Protein 5J4F (pdb70)

Nearest PDB structures (foldseek):
  5j4f-assembly1_A  TM=1.010E+00  e=1.849E-18  Helicobacter pylori 26695
  9bwf-assembly1_A  TM=9.242E-01  e=3.412E-07  metagenome
  2ozj-assembly2_B-3  TM=9.000E-01  e=5.788E-07  Desulfitobacterium hafniense DCB-2
  3fjs-assembly2_D  TM=8.548E-01  e=2.236E-07  Cupriavidus pinatubonensis JMP134
  1yhf-assembly1_A  TM=8.262E-01  e=4.444E-07  Streptococcus pyogenes M1 GAS

InterPro domains:
  IPR011051 RmlC-like cupin domain superfamily [SSF51182] (14-94)
  IPR013096 Cupin 2, conserved barrel [PF07883] (31-89)
  IPR014710 RmlC-like jelly roll fold [G3DSA:2.60.120.10] (12-98)

B-factor: mean 19.03, std 8.87, range [6.54, 59.8]

Foldseek 3Di:
DDFDQPPPADAPDFDWDQRDADVWKTKIKTWYAAFDKDFFDFAQAKKKKAWQAAKKWKDFDNDTHIHHHGDMDIDGHGGTMMITGNHGTMMIIIGTPD/DDFDLPPPADAPDWDWDFGDDDPWKTKIKTWYAAFDKDFFDFAQAKKKKAWQAAKKWKAFDHDIHIHHHGDMDIGGHGGTMMITGNHGTMMIIIGTD

Radius of gyration: 15.97 Å; Cα contacts (8 Å, |Δi|>4): 544; chains: 2; bounding box: 31×42×34 Å

Sequence (195 aa):
EVVHFLEGVCFEKLHIEVLNENSSHKEIRICMPKGAVMDKHKAPGAISVQVLEGKIVFEVGDEKIEMPKGALISLEAQVLHRLDALENSVIRLSLSKKEVVHFLEGVCFEKLHIEVLNENSSHKEIRICMPKGAVMDKHKAPGAISVQVLEGKIVFEVGDEKIEMPKGALISLEAQVLHRLDALENSVIRLSLSK

Secondary structure (DSSP, 8-state):
--EETTSS---SS-EEEEEEE-SSEEEEEEEE-TT-EEEEE--SS-EEEEEEESEEEEEETTEEEEEETTEEEEE-TT--EEEEESSSEEEEEEEE--/--EETTSS---SS-EEEEEEE-SSEEEEEEEE-TT-EEEEE--SS-EEEEEEESEEEEEETTEEEEEETTEEEEE-TT--EEEEESSSEEEEEEEE-

Solvent-accessible surface area: 9198 Å² total; per-residue (Å²): 132,32,23,68,0,50,123,59,45,45,57,163,126,49,56,98,87,70,36,40,85,36,94,16,23,65,3,19,16,0,2,0,24,136,56,20,66,13,72,156,43,106,9,105,2,28,9,10,0,0,0,6,69,23,60,0,15,0,47,17,81,152,77,147,25,102,0,48,64,0,0,2,3,40,23,118,46,99,50,89,7,72,0,27,4,72,82,68,0,0,0,1,6,8,19,17,92,193,135,30,24,64,0,40,116,69,47,44,67,162,124,50,52,100,86,74,35,47,94,53,106,45,24,49,4,20,16,0,2,0,25,150,56,20,63,13,77,156,43,118,8,85,13,26,10,9,0,0,0,6,61,17,49,0,19,0,58,19,77,148,83,154,31,94,0,48,79,1,0,3,3,34,20,107,53,106,53,88,6,73,0,29,4,70,85,74,0,0,0,0,5,10,9,15,113

Structure (mmCIF, N/CA/C/O backbone):
data_5J4F
#
_entry.id   5J4F
#
_cell.length_a   33.512
_cell.length_b   78.643
_cell.length_c   41.404
_cell.angle_alpha   90.00
_cell.angle_beta   112.22
_cell.angle_gamma   90.00
#
_symmetry.space_group_name_H-M   'P 1 21 1'
#
loop_
_entity.id
_entity.type
_entity.pdbx_description
1 polymer 'Uncharacterized protein'
2 water water
#
loop_
_atom_site.group_PDB
_atom_site.id
_atom_site.type_symbol
_atom_site.label_atom_id
_atom_site.label_alt_id
_atom_site.label_comp_id
_atom_site.label_asym_id
_atom_site.label_entity_id
_atom_site.label_seq_id
_atom_site.pdbx_PDB_ins_code
_atom_site.Cartn_x
_atom_site.Cartn_y
_atom_site.Cartn_z
_atom_site.occupancy
_atom_site.B_iso_or_equiv
_atom_site.auth_seq_id
_atom_site.auth_comp_id
_atom_site.auth_asym_id
_atom_site.auth_atom_id
_atom_site.pdbx_PDB_model_num
ATOM 1 N N . GLU A 1 22 ? 38.820 12.046 -3.262 1.00 35.55 2 GLU A N 1
ATOM 2 C CA . GLU A 1 22 ? 38.648 13.333 -2.527 1.00 33.68 2 GLU A CA 1
ATOM 3 C C . GLU A 1 22 ? 37.176 13.776 -2.068 1.00 30.04 2 GLU A C 1
ATOM 4 O O . GLU A 1 22 ? 37.042 14.132 -0.924 1.00 32.31 2 GLU A O 1
ATOM 10 N N . VAL A 1 23 ? 36.130 13.796 -2.903 1.00 25.97 3 VAL A N 1
ATOM 11 C CA . VAL A 1 23 ? 34.714 13.712 -2.303 1.00 23.48 3 VAL A CA 1
ATOM 12 C C . VAL A 1 23 ? 34.195 12.305 -2.566 1.00 21.57 3 VAL A C 1
ATOM 13 O O . VAL A 1 23 ? 34.279 11.773 -3.712 1.00 22.88 3 VAL A O 1
ATOM 17 N N . VAL A 1 24 ? 33.726 11.627 -1.515 1.00 16.13 4 VAL A N 1
ATOM 18 C CA . VAL A 1 24 ? 33.160 10.304 -1.674 1.00 16.06 4 VAL A CA 1
ATOM 19 C C . VAL A 1 24 ? 31.681 10.335 -1.336 1.00 16.34 4 VAL A C 1
ATOM 20 O O . VAL A 1 24 ? 31.215 11.141 -0.557 1.00 15.72 4 VAL A O 1
ATOM 24 N N . HIS A 1 25 ? 30.918 9.499 -1.967 1.00 14.77 5 HIS A N 1
ATOM 25 C CA . HIS A 1 25 ? 29.533 9.565 -1.917 1.00 14.34 5 HIS A CA 1
ATOM 26 C C . HIS A 1 25 ? 28.967 8.297 -1.331 1.00 13.64 5 HIS A C 1
ATOM 27 O O . HIS A 1 25 ? 28.781 7.249 -2.054 1.00 15.67 5 HIS A O 1
ATOM 34 N N . PHE A 1 26 ? 28.690 8.301 -0.016 1.00 12.58 6 PHE A N 1
ATOM 35 C CA . PHE A 1 26 ? 28.267 7.062 0.653 1.00 12.14 6 PHE A CA 1
ATOM 36 C C . PHE A 1 26 ? 26.954 6.527 0.172 1.00 13.78 6 PHE A C 1
ATOM 37 O O . PHE A 1 26 ? 26.692 5.315 0.361 1.00 13.45 6 PHE A O 1
ATOM 45 N N . LEU A 1 27 ? 26.073 7.324 -0.423 1.00 12.74 7 LEU A N 1
ATOM 46 C CA . LEU A 1 27 ? 24.748 6.845 -0.792 1.00 14.25 7 LEU A CA 1
ATOM 47 C C . LEU A 1 27 ? 24.644 6.607 -2.297 1.00 15.47 7 LEU A C 1
ATOM 48 O O . LEU A 1 27 ? 23.495 6.311 -2.733 1.00 18.60 7 LEU A O 1
ATOM 53 N N . GLU A 1 28 ? 25.733 6.664 -3.038 1.00 15.56 8 GLU A N 1
ATOM 54 C CA . GLU A 1 28 ? 25.744 6.239 -4.430 1.00 18.38 8 GLU A CA 1
ATOM 55 C C . GLU A 1 28 ? 26.315 4.844 -4.468 1.00 16.98 8 GLU A C 1
ATOM 56 O O . GLU A 1 28 ? 27.319 4.553 -3.837 1.00 16.67 8 GLU A O 1
ATOM 62 N N . GLY A 1 29 ? 25.769 3.971 -5.312 1.00 16.02 9 GLY A N 1
ATOM 63 C CA . GLY A 1 29 ? 26.406 2.672 -5.447 1.00 17.17 9 GLY A CA 1
ATOM 64 C C . GLY A 1 29 ? 26.050 1.717 -4.329 1.00 16.10 9 GLY A C 1
ATOM 65 O O . GLY A 1 29 ? 26.760 0.725 -4.121 1.00 18.10 9 GLY A O 1
ATOM 66 N N . VAL A 1 30 ? 24.930 1.958 -3.657 1.00 14.40 10 VAL A N 1
ATOM 67 C CA . VAL A 1 30 ? 24.578 1.094 -2.528 1.00 14.24 10 VAL A CA 1
ATOM 68 C C . VAL A 1 30 ? 23.921 -0.156 -3.103 1.00 15.17 10 VAL A C 1
ATOM 69 O O . VAL A 1 30 ? 23.040 -0.074 -3.973 1.00 17.31 10 VAL A O 1
ATOM 73 N N . CYS A 1 31 ? 24.175 -1.270 -2.438 1.00 14.14 11 CYS A N 1
ATOM 74 C CA . CYS A 1 31 ? 23.564 -2.548 -2.864 1.00 14.19 11 CYS A CA 1
ATOM 75 C C . CYS A 1 31 ? 23.204 -3.365 -1.635 1.00 14.12 11 CYS A C 1
ATOM 76 O O . CYS A 1 31 ? 24.007 -3.383 -0.624 1.00 13.56 11 CYS A O 1
ATOM 79 N N . PHE A 1 32 ? 22.005 -4.002 -1.660 1.00 13.93 12 PHE A N 1
ATOM 80 C CA . PHE A 1 32 ? 21.628 -4.828 -0.492 1.00 13.82 12 PHE A CA 1
ATOM 81 C C . PHE A 1 32 ? 21.495 -6.334 -0.809 1.00 14.72 12 PHE A C 1
ATOM 82 O O . PHE A 1 32 ? 20.709 -7.029 -0.152 1.00 15.97 12 PHE A O 1
ATOM 90 N N . GLU A 1 33 ? 22.193 -6.751 -1.848 1.00 14.85 13 GLU A N 1
ATOM 91 C CA . GLU A 1 33 ? 22.144 -8.188 -2.198 1.00 17.01 13 GLU A CA 1
ATOM 92 C C . GLU A 1 33 ? 23.114 -9.038 -1.382 1.00 18.18 13 GLU A C 1
ATOM 93 O O . GLU A 1 33 ? 23.176 -10.243 -1.543 1.00 22.90 13 GLU A O 1
ATOM 99 N N . LYS A 1 34 ? 23.944 -8.449 -0.537 1.00 15.91 14 LYS A N 1
ATOM 100 C CA . LYS A 1 34 ? 24.968 -9.142 0.203 1.00 16.62 14 LYS A CA 1
ATOM 101 C C . LYS A 1 34 ? 25.389 -8.054 1.246 1.00 15.70 14 LYS A C 1
ATOM 102 O O . LYS A 1 34 ? 25.147 -6.843 1.033 1.00 14.28 14 LYS A O 1
ATOM 108 N N . LEU A 1 35 ? 25.991 -8.484 2.356 1.00 13.73 15 LEU A N 1
ATOM 109 C CA . LEU A 1 35 ? 26.749 -7.602 3.228 1.00 12.52 15 LEU A CA 1
ATOM 110 C C . LEU A 1 35 ? 27.950 -7.133 2.492 1.00 13.24 15 LEU A C 1
ATOM 111 O O . LEU A 1 35 ? 28.813 -7.945 2.063 1.00 14.23 15 LEU A O 1
ATOM 116 N N . HIS A 1 36 ? 28.122 -5.819 2.375 1.00 11.52 16 HIS A N 1
ATOM 117 C CA . HIS A 1 36 ? 29.276 -5.261 1.618 1.00 13.24 16 HIS A CA 1
ATOM 118 C C . HIS A 1 36 ? 30.116 -4.464 2.529 1.00 14.62 16 HIS A C 1
ATOM 119 O O . HIS A 1 36 ? 29.535 -3.596 3.191 1.00 13.86 16 HIS A O 1
ATOM 126 N N . ILE A 1 37 ? 31.386 -4.589 2.611 1.00 13.81 17 ILE A N 1
ATOM 127 C CA . ILE A 1 37 ? 32.264 -3.713 3.368 1.00 13.13 17 ILE A CA 1
ATOM 128 C C . ILE A 1 37 ? 33.281 -3.143 2.384 1.00 15.70 17 ILE A C 1
ATOM 129 O O . ILE A 1 37 ? 34.031 -3.921 1.725 1.00 17.46 17 ILE A O 1
ATOM 134 N N . GLU A 1 38 ? 33.333 -1.820 2.190 1.00 15.40 18 GLU A N 1
ATOM 135 C CA . GLU A 1 38 ? 34.196 -1.235 1.155 1.00 15.65 18 GLU A CA 1
ATOM 136 C C . GLU A 1 38 ? 34.919 -0.033 1.729 1.00 15.81 18 GLU A C 1
ATOM 137 O O . GLU A 1 38 ? 34.284 0.823 2.361 1.00 15.22 18 GLU A O 1
ATOM 143 N N . VAL A 1 39 ? 36.242 0.071 1.576 1.00 15.54 19 VAL A N 1
ATOM 144 C CA . VAL A 1 39 ? 36.970 1.304 1.919 1.00 15.79 19 VAL A CA 1
ATOM 145 C C . VAL A 1 39 ? 36.696 2.343 0.827 1.00 16.89 19 VAL A C 1
ATOM 146 O O . VAL A 1 39 ? 37.066 2.043 -0.396 1.00 19.68 19 VAL A O 1
A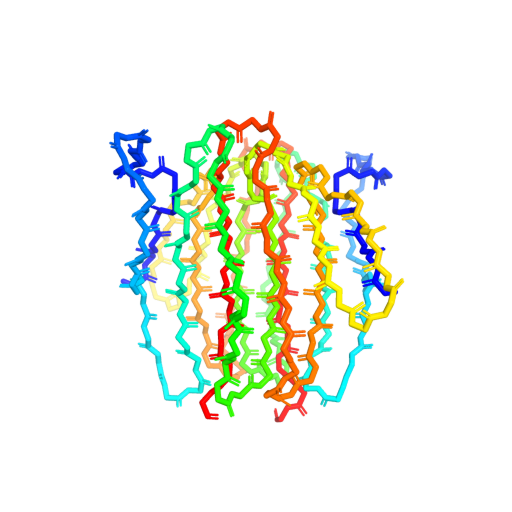TOM 150 N N . LEU A 1 40 ? 35.972 3.427 1.162 1.00 14.86 20 LEU A N 1
ATOM 151 C CA . LEU A 1 40 ? 35.649 4.394 0.123 1.00 16.75 20 LEU A CA 1
ATOM 152 C C . LEU A 1 40 ? 36.755 5.384 0.034 1.00 17.73 20 LEU A C 1
ATOM 153 O O . LEU A 1 40 ? 36.843 6.021 -1.017 1.00 17.32 20 LEU A O 1
ATOM 158 N N . ASN A 1 41 ? 37.545 5.621 1.049 1.00 16.87 21 ASN A N 1
ATOM 159 C CA . ASN A 1 41 ? 38.653 6.601 0.941 1.00 20.08 21 ASN A CA 1
ATOM 160 C C . ASN A 1 41 ? 39.579 6.299 2.068 1.00 21.01 21 ASN A C 1
ATOM 161 O O . ASN A 1 41 ? 39.177 5.820 3.148 1.00 19.08 21 ASN A O 1
ATOM 166 N N . GLU A 1 42 ? 40.841 6.671 1.919 1.00 21.49 22 GLU A N 1
ATOM 167 C CA . GLU A 1 42 ? 41.757 6.605 3.073 1.00 23.43 22 GLU A CA 1
ATOM 168 C C . GLU A 1 42 ? 42.706 7.784 3.013 1.00 23.96 22 GLU A C 1
ATOM 169 O O . GLU A 1 42 ? 43.018 8.205 1.883 1.00 26.50 22 GLU A O 1
ATOM 175 N N . ASN A 1 43 ? 43.116 8.340 4.152 1.00 24.03 23 ASN A N 1
ATOM 176 C CA . ASN A 1 43 ? 44.081 9.474 4.226 1.00 26.53 23 ASN A CA 1
ATOM 177 C C . ASN A 1 43 ? 45.107 9.141 5.369 1.00 27.81 23 ASN A C 1
ATOM 178 O O . ASN A 1 43 ? 45.128 7.982 5.839 1.00 27.91 23 ASN A O 1
ATOM 183 N N . SER A 1 44 ? 45.968 10.091 5.830 1.00 29.20 24 SER A N 1
ATOM 184 C CA . SER A 1 44 ? 46.990 9.809 6.885 1.00 31.06 24 SER A CA 1
ATOM 185 C C . SER A 1 44 ? 46.390 9.341 8.171 1.00 29.63 24 SER A C 1
ATOM 186 O O . SER A 1 44 ? 46.985 8.566 8.955 1.00 31.61 24 SER A O 1
ATOM 189 N N . SER A 1 45 ? 45.202 9.827 8.474 1.00 27.07 25 SER A N 1
ATOM 190 C CA . SER A 1 45 ? 44.767 9.510 9.797 1.00 26.55 25 SER A CA 1
ATOM 191 C C . SER A 1 45 ? 43.684 8.426 9.800 1.00 25.17 25 SER A C 1
ATOM 192 O O . SER A 1 45 ? 43.632 7.726 10.777 1.00 23.91 25 SER A O 1
ATOM 195 N N . HIS A 1 46 ? 42.840 8.291 8.746 1.00 22.15 26 HIS A N 1
ATOM 196 C CA . HIS A 1 46 ? 41.670 7.380 8.812 1.00 20.62 26 HIS A CA 1
ATOM 197 C C . HIS A 1 46 ? 41.419 6.623 7.544 1.00 18.60 26 HIS A C 1
ATOM 198 O O . HIS A 1 46 ? 41.760 7.099 6.449 1.00 19.46 26 HIS A O 1
ATOM 205 N N . LYS A 1 47 ? 40.774 5.434 7.635 1.00 14.39 27 LYS A N 1
ATOM 206 C CA . LYS A 1 47 ? 40.088 4.815 6.557 1.00 15.43 27 LYS A CA 1
ATOM 207 C C . LYS A 1 47 ? 38.585 5.074 6.753 1.00 14.82 27 LYS A C 1
ATOM 208 O O . LYS A 1 47 ? 38.077 5.012 7.884 1.00 16.27 27 LYS A O 1
ATOM 214 N N . GLU A 1 48 ? 37.943 5.429 5.677 1.00 12.39 28 GLU A N 1
ATOM 215 C CA . GLU A 1 48 ? 36.465 5.647 5.678 1.00 12.16 28 GLU A CA 1
ATOM 216 C C . GLU A 1 48 ? 35.820 4.574 4.968 1.00 12.71 28 GLU A C 1
ATOM 217 O O . GLU A 1 48 ? 35.971 4.380 3.748 1.00 14.12 28 GLU A O 1
ATOM 223 N N . ILE A 1 49 ? 35.091 3.744 5.719 1.00 11.00 29 ILE A N 1
ATOM 224 C CA . ILE A 1 49 ? 34.547 2.478 5.276 1.00 12.21 29 ILE A CA 1
ATOM 225 C C . ILE A 1 49 ? 33.025 2.546 5.266 1.00 10.87 29 ILE A C 1
ATOM 226 O O . ILE A 1 49 ? 32.401 3.119 6.174 1.00 10.44 29 ILE A O 1
ATOM 231 N N . ARG A 1 50 ? 32.434 2.030 4.185 1.00 10.74 30 ARG A N 1
ATOM 232 C CA . ARG A 1 50 ? 30.984 1.948 4.114 1.00 8.92 30 ARG A CA 1
ATOM 233 C C . ARG A 1 50 ? 30.629 0.467 4.296 1.00 9.95 30 ARG A C 1
ATOM 234 O O . ARG A 1 50 ? 31.171 -0.435 3.595 1.00 10.85 30 ARG A O 1
ATOM 242 N N . ILE A 1 51 ? 29.654 0.244 5.175 1.00 9.91 31 ILE A N 1
ATOM 243 C CA . ILE A 1 51 ? 29.087 -1.095 5.317 1.00 8.87 31 ILE A CA 1
ATOM 244 C C . ILE A 1 51 ? 27.641 -0.967 4.811 1.00 10.16 31 ILE A C 1
ATOM 245 O O . ILE A 1 51 ? 26.816 -0.205 5.324 1.00 10.47 31 ILE A O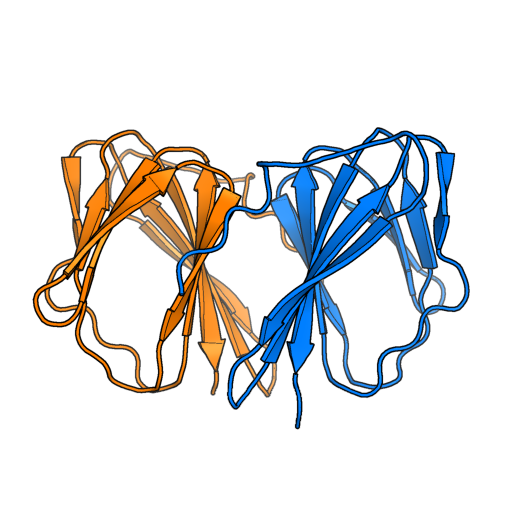 1
ATOM 250 N N . CYS A 1 52 ? 27.304 -1.800 3.773 1.00 9.70 32 CYS A N 1
ATOM 251 C CA . CYS A 1 52 ? 25.902 -1.923 3.365 1.00 10.22 32 CYS A CA 1
ATOM 252 C C . CYS A 1 52 ? 25.348 -3.194 3.939 1.00 10.77 32 CYS A C 1
ATOM 253 O O . CYS A 1 52 ? 25.927 -4.304 3.663 1.00 11.15 32 CYS A O 1
ATOM 256 N N . MET A 1 53 ? 24.294 -3.124 4.775 1.00 10.98 33 MET A N 1
ATOM 257 C CA . MET A 1 53 ? 23.776 -4.328 5.457 1.00 11.44 33 MET A CA 1
ATOM 258 C C . MET A 1 53 ? 22.337 -4.568 4.993 1.00 13.87 33 MET A C 1
ATOM 259 O O . MET A 1 53 ? 21.454 -3.784 5.300 1.00 13.31 33 MET A O 1
ATOM 264 N N . PRO A 1 54 ? 22.114 -5.654 4.245 1.00 12.76 34 PRO A N 1
ATOM 265 C CA . PRO A 1 54 ? 20.705 -6.063 4.014 1.00 13.89 34 PRO A CA 1
ATOM 266 C C . PRO A 1 54 ? 19.981 -6.261 5.373 1.00 13.37 34 PRO A C 1
ATOM 267 O O . PRO A 1 54 ? 20.554 -6.794 6.329 1.00 14.16 34 PRO A O 1
ATOM 271 N N . LYS A 1 55 ? 18.685 -5.981 5.377 1.00 14.02 35 LYS A N 1
ATOM 272 C CA . LYS A 1 55 ? 17.816 -6.370 6.542 1.00 14.52 35 LYS A CA 1
ATOM 273 C C . LYS A 1 55 ? 18.095 -7.778 6.982 1.00 15.28 35 LYS A C 1
ATOM 274 O O . LYS A 1 55 ? 18.135 -8.733 6.126 1.00 16.89 35 LYS A O 1
ATOM 280 N N . GLY A 1 56 ? 18.342 -7.953 8.274 1.00 14.52 36 GLY A N 1
ATOM 281 C CA . GLY A 1 56 ? 18.626 -9.254 8.850 1.00 15.97 36 GLY A CA 1
ATOM 282 C C . GLY A 1 56 ? 20.070 -9.682 8.855 1.00 17.27 36 GLY A C 1
ATOM 283 O O . GLY A 1 56 ? 20.418 -10.680 9.474 1.00 17.80 36 GLY A O 1
ATOM 284 N N . ALA A 1 57 ? 20.967 -8.969 8.129 1.00 13.85 37 ALA A N 1
ATOM 285 C CA . ALA A 1 57 ? 22.353 -9.279 8.207 1.00 14.50 37 ALA A CA 1
ATOM 286 C C . ALA A 1 57 ? 23.001 -9.044 9.568 1.00 16.59 37 ALA A C 1
ATOM 287 O O . ALA A 1 57 ? 22.597 -8.130 10.316 1.00 15.95 37 ALA A O 1
ATOM 289 N N . VAL A 1 58 ? 23.955 -9.907 9.889 1.00 15.91 38 VAL A N 1
ATOM 290 C CA . VAL A 1 58 ? 24.699 -9.860 11.150 1.00 16.58 38 VAL A CA 1
ATOM 291 C C . VAL A 1 58 ? 26.179 -9.789 10.811 1.00 15.81 38 VAL A C 1
ATOM 292 O O . VAL A 1 58 ? 26.692 -10.546 9.983 1.00 15.48 38 VAL A O 1
ATOM 296 N N . MET A 1 59 ? 26.833 -8.815 11.418 1.00 14.30 39 MET A N 1
ATOM 297 C CA . MET A 1 59 ? 28.274 -8.771 11.537 1.00 16.02 39 MET A CA 1
ATOM 298 C C . MET A 1 59 ? 28.711 -9.049 12.937 1.00 16.15 39 MET A C 1
ATOM 299 O O . MET A 1 59 ? 28.699 -8.163 13.798 1.00 15.96 39 MET A O 1
ATOM 304 N N . ASP A 1 60 ? 29.021 -10.292 13.233 1.00 16.62 40 ASP A N 1
ATOM 305 C CA . ASP A 1 60 ? 29.297 -10.653 14.611 1.00 17.92 40 ASP A CA 1
ATOM 306 C C . ASP A 1 60 ? 30.826 -10.717 14.846 1.00 18.08 40 ASP A C 1
ATOM 307 O O . ASP A 1 60 ? 31.633 -10.836 13.883 1.00 18.16 40 ASP A O 1
ATOM 312 N N . LYS A 1 61 ? 31.223 -10.543 16.073 1.00 17.65 41 LYS A N 1
ATOM 313 C CA . LYS A 1 61 ? 32.630 -10.670 16.519 1.00 18.20 41 LYS A CA 1
ATOM 314 C C . LYS A 1 61 ? 33.549 -9.768 15.719 1.00 19.45 41 LYS A C 1
ATOM 315 O O . LYS A 1 61 ? 34.673 -10.162 15.261 1.00 19.73 41 LYS A O 1
ATOM 321 N N . HIS A 1 62 ? 33.078 -8.536 15.496 1.00 16.94 42 HIS A N 1
ATOM 322 C CA . HIS A 1 62 ? 33.832 -7.561 14.778 1.00 17.98 42 HIS A CA 1
ATOM 323 C C . HIS A 1 62 ? 34.795 -6.822 15.692 1.00 15.67 42 HIS A C 1
ATOM 324 O O . HIS A 1 62 ? 34.445 -6.372 16.795 1.00 15.37 42 HIS A O 1
ATOM 331 N N . LYS A 1 63 ? 36.048 -6.701 15.257 1.00 16.72 43 LYS A N 1
ATOM 332 C CA . LYS A 1 63 ? 37.027 -6.073 16.070 1.00 18.56 43 LYS A CA 1
ATOM 333 C C . LYS A 1 63 ? 37.943 -5.293 15.120 1.00 19.79 43 LYS A C 1
ATOM 334 O O . LYS A 1 63 ? 38.430 -5.870 14.134 1.00 22.70 43 LYS A O 1
ATOM 340 N N . ALA A 1 64 ? 38.167 -4.044 15.440 1.00 15.56 44 ALA A N 1
ATOM 341 C CA . ALA A 1 64 ? 38.980 -3.196 14.530 1.00 17.83 44 ALA A CA 1
ATOM 342 C C . ALA A 1 64 ? 40.301 -2.919 15.176 1.00 17.68 44 ALA A C 1
ATOM 343 O O . ALA A 1 64 ? 40.387 -2.790 16.409 1.00 15.68 44 ALA A O 1
ATOM 345 N N . PRO A 1 65 ? 41.380 -2.728 14.381 1.00 19.27 45 PRO A N 1
ATOM 346 C CA . PRO A 1 65 ? 42.697 -2.543 15.045 1.00 20.45 45 PRO A CA 1
ATOM 347 C C . PRO A 1 65 ? 42.973 -1.154 15.583 1.00 21.19 45 PRO A C 1
ATOM 348 O O . PRO A 1 65 ? 44.022 -0.896 16.181 1.00 24.08 45 PRO A O 1
ATOM 352 N N . GLY A 1 66 ? 42.062 -0.216 15.285 1.00 18.11 46 GLY A N 1
ATOM 353 C CA . GLY A 1 66 ? 42.154 1.145 15.735 1.00 17.00 46 GLY A CA 1
ATOM 354 C C . GLY A 1 66 ? 40.838 1.658 16.320 1.00 16.47 46 GLY A C 1
ATOM 355 O O . GLY A 1 66 ? 39.840 0.917 16.232 1.00 17.30 46 GLY A O 1
ATOM 356 N N . ALA A 1 67 ? 40.837 2.781 16.983 1.00 15.21 47 ALA A N 1
ATOM 357 C CA . ALA A 1 67 ? 39.626 3.454 17.464 1.00 15.92 47 ALA A CA 1
ATOM 358 C C . ALA A 1 67 ? 38.707 3.637 16.245 1.00 15.40 47 ALA A C 1
ATOM 359 O O . ALA A 1 67 ? 39.122 3.896 15.098 1.00 16.23 47 ALA A O 1
ATOM 361 N N . ILE A 1 68 ? 37.441 3.430 16.518 1.00 14.06 48 ILE A N 1
ATOM 362 C CA . ILE A 1 68 ? 36.435 3.621 15.408 1.00 13.35 48 ILE A CA 1
ATOM 363 C C . ILE A 1 68 ? 35.278 4.461 15.877 1.00 12.96 48 ILE A C 1
ATOM 364 O O . ILE A 1 68 ? 34.989 4.621 17.041 1.00 12.09 48 ILE A O 1
ATOM 369 N N . SER A 1 69 ? 34.551 5.043 14.908 1.00 10.83 49 SER A N 1
ATOM 370 C CA . SER A 1 69 ? 33.181 5.487 15.129 1.00 9.93 49 SER A CA 1
ATOM 371 C C . SER A 1 69 ? 32.318 4.780 14.091 1.00 10.23 49 SER A C 1
ATOM 372 O O . SER A 1 69 ? 32.736 4.435 12.978 1.00 10.80 49 SER A O 1
ATOM 375 N N . VAL A 1 70 ? 31.091 4.512 14.536 1.00 9.98 50 VAL A N 1
ATOM 376 C CA . VAL A 1 70 ? 30.091 3.818 13.725 1.00 10.10 50 VAL A CA 1
ATOM 377 C C . VAL A 1 70 ? 28.887 4.721 13.676 1.00 9.12 50 VAL A C 1
ATOM 378 O O . VAL A 1 70 ? 28.323 5.067 14.665 1.00 10.33 50 VAL A O 1
ATOM 382 N N . GLN A 1 71 ? 28.422 5.088 12.508 1.00 8.36 51 GLN A N 1
ATOM 383 C CA . GLN A 1 71 ? 27.209 5.947 12.379 1.00 9.27 51 GLN A CA 1
ATOM 384 C C . GLN A 1 71 ? 26.289 5.395 11.315 1.00 8.77 51 GLN A C 1
ATOM 385 O O . GLN A 1 71 ? 26.722 5.003 10.233 1.00 7.91 51 GLN A O 1
ATOM 391 N N . VAL A 1 72 ? 25.007 5.388 11.628 1.00 9.07 52 VAL A N 1
ATOM 392 C CA . VAL A 1 72 ? 23.967 4.911 10.659 1.00 8.47 52 VAL A CA 1
ATOM 393 C C . VAL A 1 72 ? 23.603 6.066 9.774 1.00 9.15 52 VAL A C 1
ATOM 394 O O . VAL A 1 72 ? 23.086 7.102 10.217 1.00 9.87 52 VAL A O 1
ATOM 398 N N . LEU A 1 73 ? 23.859 5.945 8.469 1.00 9.45 53 LEU A N 1
ATOM 399 C CA . LEU A 1 73 ? 23.459 6.965 7.470 1.00 9.28 53 LEU A CA 1
ATOM 400 C C . LEU A 1 73 ? 22.086 6.729 6.941 1.00 10.41 53 LEU A C 1
ATOM 401 O O . LEU A 1 73 ? 21.448 7.740 6.519 1.00 13.23 53 LEU A O 1
ATOM 406 N N . GLU A 1 74 ? 21.653 5.468 6.880 1.00 8.84 54 GLU A N 1
ATOM 407 C CA . GLU A 1 74 ? 20.303 5.114 6.382 1.00 10.05 54 GLU A CA 1
ATOM 408 C C . GLU A 1 74 ? 19.978 3.830 7.117 1.00 10.85 54 GLU A C 1
ATOM 409 O O . GLU A 1 74 ? 20.863 2.960 7.319 1.00 10.09 54 GLU A O 1
ATOM 415 N N . GLY A 1 75 ? 18.716 3.600 7.485 1.00 10.19 55 GLY A N 1
ATOM 416 C CA . GLY A 1 75 ? 18.321 2.360 8.102 1.00 10.09 55 GLY A CA 1
ATOM 417 C C . GLY A 1 75 ? 18.309 2.352 9.598 1.00 9.76 55 GLY A C 1
ATOM 418 O O . GLY A 1 75 ? 18.012 3.393 10.269 1.00 11.28 55 GLY A O 1
ATOM 419 N N . LYS A 1 76 ? 18.582 1.187 10.123 1.00 11.08 56 LYS A N 1
ATOM 420 C CA . LYS A 1 76 ? 18.541 1.020 11.553 1.00 12.12 56 LYS A CA 1
ATOM 421 C C . LYS A 1 76 ? 19.213 -0.261 11.938 1.00 11.43 56 LYS A C 1
ATOM 422 O O . LYS A 1 76 ? 18.937 -1.315 11.385 1.00 11.18 56 LYS A O 1
ATOM 428 N N . ILE A 1 77 ? 20.103 -0.191 12.956 1.00 10.06 57 ILE A N 1
ATOM 429 C CA . ILE A 1 77 ? 20.742 -1.411 13.416 1.00 11.96 57 ILE A CA 1
ATOM 430 C C . ILE A 1 77 ? 20.648 -1.530 14.926 1.00 12.52 57 ILE A C 1
ATOM 431 O O . ILE A 1 77 ? 20.257 -0.550 15.617 1.00 12.69 57 ILE A O 1
ATOM 436 N N . VAL A 1 78 ? 20.997 -2.708 15.434 1.00 12.57 58 VAL A N 1
ATOM 437 C CA . VAL A 1 78 ? 21.273 -2.889 16.850 1.00 12.48 58 VAL A CA 1
ATOM 438 C C . VAL A 1 78 ? 22.750 -3.130 16.996 1.00 11.96 58 VAL A C 1
ATOM 439 O O . VAL A 1 78 ? 23.342 -3.867 16.159 1.00 13.86 58 VAL A O 1
ATOM 443 N N . PHE A 1 79 ? 23.388 -2.411 17.895 1.00 11.77 59 PHE A N 1
ATOM 444 C CA . PHE A 1 79 ? 24.814 -2.516 18.078 1.00 11.71 59 PHE A CA 1
ATOM 445 C C . PHE A 1 79 ? 25.059 -3.127 19.453 1.00 12.98 59 PHE A C 1
ATOM 446 O O . PHE A 1 79 ? 24.540 -2.607 20.498 1.00 11.97 59 PHE A O 1
ATOM 454 N N . GLU A 1 80 ? 25.862 -4.196 19.545 1.00 12.98 60 GLU A N 1
ATOM 455 C CA . GLU A 1 80 ? 26.166 -4.783 20.855 1.00 12.52 60 GLU A CA 1
ATOM 456 C C . GLU A 1 80 ? 27.623 -4.615 21.175 1.00 12.71 60 GLU A C 1
ATOM 457 O O . GLU A 1 80 ? 28.510 -4.835 20.364 1.00 13.18 60 GLU A O 1
ATOM 463 N N . VAL A 1 81 ? 27.861 -4.267 22.411 1.00 12.23 61 VAL A N 1
ATOM 464 C CA . VAL A 1 81 ? 29.236 -4.159 22.947 1.00 12.75 61 VAL A CA 1
ATOM 465 C C . VAL A 1 81 ? 29.189 -4.453 24.460 1.00 13.53 61 VAL A C 1
ATOM 466 O O . VAL A 1 81 ? 28.172 -4.135 25.112 1.00 13.69 61 VAL A O 1
ATOM 470 N N . GLY A 1 82 ? 30.189 -5.174 24.950 1.00 12.53 62 GLY A N 1
ATOM 471 C CA . GLY A 1 82 ? 30.069 -5.538 26.423 1.00 13.12 62 GLY A CA 1
ATOM 472 C C . GLY A 1 82 ? 28.802 -6.360 26.677 1.00 13.64 62 GLY A C 1
ATOM 473 O O . GLY A 1 82 ? 28.496 -7.259 25.891 1.00 12.63 62 GLY A O 1
ATOM 474 N N . ASP A 1 83 ? 28.028 -5.970 27.736 1.00 13.56 63 ASP A N 1
ATOM 475 C CA . ASP A 1 83 ? 26.711 -6.595 27.872 1.00 15.11 63 ASP A CA 1
ATOM 476 C C . ASP A 1 83 ? 25.546 -5.706 27.475 1.00 15.64 63 ASP A C 1
ATOM 477 O O . ASP A 1 83 ? 24.407 -5.959 27.907 1.00 16.52 63 ASP A O 1
ATOM 482 N N . GLU A 1 84 ? 25.820 -4.746 26.580 1.00 16.25 64 GLU A N 1
ATOM 483 C CA . GLU A 1 84 ? 24.804 -3.740 26.146 1.00 16.91 64 GLU A CA 1
ATOM 484 C C . GLU A 1 84 ? 24.316 -4.043 24.759 1.00 15.92 64 GLU A C 1
ATOM 485 O O . GLU A 1 84 ? 25.034 -4.598 23.915 1.00 16.11 64 GLU A O 1
ATOM 491 N N . LYS A 1 85 ? 23.050 -3.687 24.513 1.00 16.99 65 LYS A N 1
ATOM 492 C CA . LYS A 1 85 ? 22.442 -3.887 23.190 1.00 18.78 65 LYS A CA 1
ATOM 493 C C . LYS A 1 85 ? 21.797 -2.541 22.935 1.00 19.48 65 LYS A C 1
ATOM 494 O O . LYS A 1 85 ? 20.887 -2.156 23.693 1.00 22.13 65 LYS A O 1
ATOM 500 N N . ILE A 1 86 ? 22.273 -1.786 21.960 1.00 17.04 66 ILE A N 1
ATOM 501 C CA . ILE A 1 86 ? 21.861 -0.398 21.790 1.00 17.05 66 ILE A CA 1
ATOM 502 C C . ILE A 1 86 ? 21.206 -0.222 20.412 1.00 15.73 66 ILE A C 1
ATOM 503 O O . ILE A 1 86 ? 21.797 -0.602 19.395 1.00 13.69 66 ILE A O 1
ATOM 508 N N . GLU A 1 87 ? 20.031 0.325 20.370 1.00 15.01 67 GLU A N 1
ATOM 509 C CA . GLU A 1 87 ? 19.371 0.571 19.065 1.00 15.62 67 GLU A CA 1
ATOM 510 C C . GLU A 1 87 ? 19.936 1.840 18.500 1.00 13.99 67 GLU A C 1
ATOM 511 O O . GLU A 1 87 ? 20.196 2.856 19.172 1.00 15.42 67 GLU A O 1
ATOM 517 N N . MET A 1 88 ? 20.269 1.741 17.215 1.00 10.21 68 MET A N 1
ATOM 518 C CA . MET A 1 88 ? 20.837 2.866 16.436 1.00 9.63 68 MET A CA 1
ATOM 519 C C . MET A 1 88 ? 20.045 3.197 15.183 1.00 10.66 68 MET A C 1
ATOM 520 O O . MET A 1 88 ? 20.277 2.610 14.160 1.00 10.11 68 MET A O 1
ATOM 525 N N . PRO A 1 89 ? 19.093 4.109 15.306 1.00 10.83 69 PRO A N 1
ATOM 526 C CA . PRO A 1 89 ? 18.383 4.611 14.090 1.00 11.52 69 PRO A CA 1
ATOM 527 C C . PRO A 1 89 ? 19.242 5.541 13.311 1.00 10.02 69 PRO A C 1
ATOM 528 O O . PRO A 1 89 ? 20.416 5.858 13.615 1.00 10.62 69 PRO A O 1
ATOM 532 N N . LYS A 1 90 ? 18.701 6.046 12.202 1.00 11.28 70 LYS A N 1
ATOM 533 C CA . LYS A 1 90 ? 19.436 6.895 11.298 1.00 10.47 70 LYS A CA 1
ATOM 534 C C . LYS A 1 90 ? 19.988 8.094 12.051 1.00 10.36 70 LYS A C 1
ATOM 535 O O . LYS A 1 90 ? 19.247 8.807 12.853 1.00 13.00 70 LYS A O 1
ATOM 541 N N . GLY A 1 91 ? 21.266 8.364 11.846 1.00 9.13 71 GLY A N 1
ATOM 542 C CA . GLY A 1 91 ? 21.920 9.457 12.523 1.00 12.10 71 GLY A CA 1
ATOM 543 C C . GLY A 1 91 ? 22.650 9.110 13.810 1.00 10.18 71 GLY A C 1
ATOM 544 O O . GLY A 1 91 ? 23.420 9.961 14.298 1.00 11.16 71 GLY A O 1
ATOM 545 N N . ALA A 1 92 ? 22.358 7.954 14.394 1.00 8.17 72 ALA A N 1
ATOM 546 C CA . ALA A 1 92 ? 23.030 7.601 15.647 1.00 8.36 72 ALA A CA 1
ATOM 547 C C . ALA A 1 92 ? 24.472 7.252 15.379 1.00 9.04 72 ALA A C 1
ATOM 548 O O . ALA A 1 92 ? 24.818 6.658 14.373 1.00 8.36 72 ALA A O 1
ATOM 550 N N . LEU A 1 93 ? 25.297 7.611 16.334 1.00 9.70 73 LEU A N 1
ATOM 551 C CA . LEU A 1 93 ? 26.751 7.413 16.313 1.00 10.04 73 LEU A CA 1
ATOM 552 C C . LEU A 1 93 ? 27.240 6.812 17.619 1.00 11.82 73 LEU A C 1
ATOM 553 O O . LEU A 1 93 ? 26.787 7.238 18.683 1.00 11.52 73 LEU A O 1
ATOM 558 N N . ILE A 1 94 ? 28.161 5.870 17.519 1.00 9.53 74 ILE A N 1
ATOM 559 C CA . ILE A 1 94 ? 28.893 5.404 18.728 1.00 11.17 74 ILE A CA 1
ATOM 560 C C . ILE A 1 94 ? 30.357 5.394 18.401 1.00 11.69 74 ILE A C 1
ATOM 561 O O . ILE A 1 94 ? 30.739 5.130 17.221 1.00 12.41 74 ILE A O 1
ATOM 566 N N . SER A 1 95 ? 31.195 5.553 19.431 1.00 13.46 75 SER A N 1
ATOM 567 C CA . SER A 1 95 ? 32.618 5.499 19.206 1.00 13.85 75 SER A CA 1
ATOM 568 C C . SER A 1 95 ? 33.204 4.458 20.151 1.00 14.39 75 SER A C 1
ATOM 569 O O . SER A 1 95 ? 32.754 4.363 21.338 1.00 15.41 75 SER A O 1
ATOM 572 N N . LEU A 1 96 ? 34.212 3.755 19.690 1.00 12.59 76 LEU A N 1
ATOM 573 C CA . LEU A 1 96 ? 34.825 2.681 20.498 1.00 14.05 76 LEU A CA 1
ATOM 574 C C . LEU A 1 96 ? 36.339 2.833 20.439 1.00 16.49 76 LEU A C 1
ATOM 575 O O . LEU A 1 96 ? 36.919 3.202 19.429 1.00 15.88 76 LEU A O 1
ATOM 580 N N . GLU A 1 97 ? 36.990 2.445 21.559 1.00 15.14 77 GLU A N 1
ATOM 581 C CA . GLU A 1 97 ? 38.457 2.296 21.530 1.00 18.86 77 GLU A CA 1
ATOM 582 C C . GLU A 1 97 ? 38.879 1.139 20.690 1.00 15.72 77 GLU A C 1
ATOM 583 O O . GLU A 1 97 ? 38.115 0.241 20.300 1.00 16.76 77 GLU A O 1
ATOM 589 N N . ALA A 1 98 ? 40.199 1.074 20.415 1.00 16.98 78 ALA A N 1
ATOM 590 C CA . ALA A 1 98 ? 40.718 0.057 19.585 1.00 16.26 78 ALA A CA 1
ATOM 591 C C . ALA A 1 98 ? 40.478 -1.330 20.149 1.00 16.91 78 ALA A C 1
ATOM 592 O O . ALA A 1 98 ? 40.551 -1.512 21.389 1.00 17.94 78 ALA A O 1
ATOM 594 N N . GLN A 1 99 ? 40.216 -2.287 19.274 1.00 16.67 79 GLN A N 1
ATOM 595 C CA . GLN A 1 99 ? 40.239 -3.709 19.661 1.00 19.06 79 GLN A CA 1
ATOM 596 C C . GLN A 1 99 ? 39.004 -4.171 20.492 1.00 20.52 79 GLN A C 1
ATOM 597 O O . GLN A 1 99 ? 38.874 -5.382 20.798 1.00 22.53 79 GLN A O 1
ATOM 603 N N . VAL A 1 100 ? 38.035 -3.280 20.666 1.00 18.22 80 VAL A N 1
ATOM 604 C CA . VAL A 1 100 ? 36.845 -3.611 21.432 1.00 16.74 80 VAL A CA 1
ATOM 605 C C . VAL A 1 100 ? 35.890 -4.441 20.560 1.00 15.36 80 VAL A C 1
ATOM 606 O O . VAL A 1 100 ? 35.417 -4.002 19.472 1.00 14.75 80 VAL A O 1
ATOM 610 N N . LEU A 1 101 ? 35.575 -5.654 20.979 1.00 14.73 81 LEU A N 1
ATOM 611 C CA . LEU A 1 101 ? 34.733 -6.564 20.202 1.00 13.06 81 LEU A CA 1
ATOM 612 C C . LEU A 1 101 ? 33.273 -6.121 20.226 1.00 14.07 81 LEU A C 1
ATOM 613 O O . LEU A 1 101 ? 32.763 -5.699 21.267 1.00 15.03 81 LEU A O 1
ATOM 618 N N . HIS A 1 102 ? 3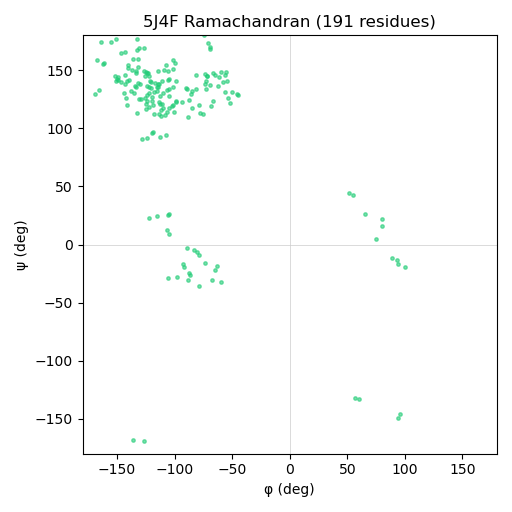2.606 -6.246 19.081 1.00 12.25 82 HIS A N 1
ATOM 619 C CA . HIS A 1 102 ? 31.193 -5.805 19.007 1.00 12.26 82 HIS A CA 1
ATOM 62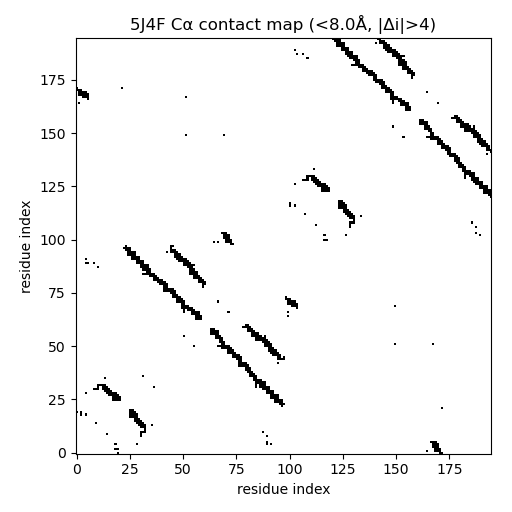0 C C . HIS A 1 102 ? 30.472 -6.509 17.939 1.00 12.71 82 HIS A C 1
ATOM 621 O O . HIS A 1 102 ? 31.058 -7.316 17.145 1.00 13.03 82 HIS A O 1
ATOM 628 N N . ARG A 1 103 ? 29.159 -6.300 17.830 1.00 10.98 83 ARG A N 1
ATOM 629 C CA . ARG A 1 103 ? 28.270 -6.997 16.861 1.00 12.18 83 ARG A CA 1
ATOM 630 C C . ARG A 1 103 ? 27.296 -5.959 16.312 1.00 12.30 83 ARG A C 1
ATOM 631 O O . ARG A 1 103 ? 26.858 -5.075 17.086 1.00 13.38 83 ARG A O 1
ATOM 639 N N . LEU A 1 104 ? 26.997 -6.055 15.037 1.00 11.62 84 LEU A N 1
ATOM 640 C CA . LEU A 1 104 ? 25.976 -5.189 14.397 1.00 12.88 84 LEU A CA 1
ATOM 641 C C . LEU A 1 104 ? 24.932 -6.099 13.806 1.00 12.93 84 LEU A C 1
ATOM 642 O O . LEU A 1 104 ? 25.258 -7.079 13.131 1.00 13.37 84 LEU A O 1
ATOM 647 N N . ASP A 1 105 ? 23.674 -5.748 14.008 1.00 12.07 85 ASP A N 1
ATOM 648 C CA . ASP A 1 105 ? 22.540 -6.512 13.423 1.00 13.23 85 ASP A CA 1
ATOM 649 C C . ASP A 1 105 ? 21.647 -5.524 12.732 1.00 12.36 85 ASP A C 1
ATOM 650 O O . ASP A 1 105 ? 21.219 -4.520 13.270 1.00 12.46 85 ASP A O 1
ATOM 655 N N . ALA A 1 106 ? 21.377 -5.744 11.459 1.00 12.43 86 ALA A N 1
ATOM 656 C CA . ALA A 1 106 ? 20.571 -4.837 10.715 1.00 13.83 86 ALA A CA 1
ATOM 657 C C . ALA A 1 106 ? 19.080 -5.161 10.847 1.00 14.52 86 ALA A C 1
ATOM 658 O O . ALA A 1 106 ? 18.631 -6.253 10.508 1.00 15.43 86 ALA A O 1
ATOM 660 N N . LEU A 1 107 ? 18.348 -4.147 11.286 1.00 13.54 87 LEU A N 1
ATOM 661 C CA . LEU A 1 107 ? 16.891 -4.336 11.442 1.00 15.20 87 LEU A CA 1
ATOM 662 C C . LEU A 1 107 ? 16.182 -3.926 10.183 1.00 17.04 87 LEU A C 1
ATOM 663 O O . LEU A 1 107 ? 14.985 -4.293 10.001 1.00 19.69 87 LEU A O 1
ATOM 668 N N . GLU A 1 108 ? 16.837 -3.117 9.307 1.00 14.87 88 GLU A N 1
ATOM 669 C CA . GLU A 1 108 ? 16.382 -2.712 7.986 1.00 16.59 88 GLU A CA 1
ATOM 670 C C . GLU A 1 108 ? 17.622 -2.660 7.095 1.00 15.05 88 GLU A C 1
ATOM 671 O O . GLU A 1 108 ? 18.740 -2.701 7.613 1.00 14.82 88 GLU A O 1
ATOM 677 N N . ASN A 1 109 ? 17.436 -2.591 5.772 1.00 13.92 89 ASN A N 1
ATOM 678 C CA . ASN A 1 109 ? 18.542 -2.297 4.849 1.00 12.75 89 ASN A CA 1
ATOM 679 C C . ASN A 1 109 ? 19.209 -1.019 5.363 1.00 12.58 89 ASN A C 1
ATOM 680 O O . ASN A 1 109 ? 18.535 0.022 5.543 1.00 15.22 89 ASN A O 1
ATOM 685 N N . SER A 1 110 ? 20.515 -1.098 5.659 1.00 10.42 90 SER A N 1
ATOM 686 C CA . SER A 1 110 ? 21.198 0.028 6.342 1.00 9.91 90 SER A CA 1
ATOM 687 C C . SER A 1 110 ? 22.501 0.329 5.654 1.00 8.99 90 SER A C 1
ATOM 688 O O . SER A 1 110 ? 23.189 -0.557 5.151 1.00 10.53 90 SER A O 1
ATOM 691 N N . VAL A 1 111 ? 22.877 1.587 5.710 1.00 8.79 91 VAL A N 1
ATOM 692 C CA . VAL A 1 111 ? 24.171 2.034 5.242 1.00 9.68 91 VAL A CA 1
ATOM 693 C C . VAL A 1 111 ? 24.882 2.639 6.430 1.00 8.94 91 VAL A C 1
ATOM 694 O O . VAL A 1 111 ? 24.357 3.587 7.036 1.00 9.60 91 VAL A O 1
ATOM 698 N N . ILE A 1 112 ? 26.043 2.134 6.730 1.00 9.44 92 ILE A N 1
ATOM 699 C CA . ILE A 1 112 ? 26.801 2.556 7.900 1.00 8.71 92 ILE A CA 1
ATOM 700 C C . ILE A 1 112 ? 28.155 3.123 7.476 1.00 9.00 92 ILE A C 1
ATOM 701 O O . ILE A 1 112 ? 28.801 2.613 6.533 1.00 10.67 92 ILE A O 1
ATOM 706 N N . ARG A 1 113 ? 28.555 4.207 8.140 1.00 7.90 93 ARG A N 1
ATOM 707 C CA . ARG A 1 113 ? 29.903 4.726 8.003 1.00 9.06 93 ARG A CA 1
ATOM 708 C C . ARG A 1 113 ? 30.727 4.236 9.192 1.00 9.34 93 ARG A C 1
ATOM 709 O O . ARG A 1 113 ? 30.359 4.514 10.331 1.00 8.73 93 ARG A O 1
ATOM 717 N N . LEU A 1 114 ? 31.813 3.559 8.872 1.00 9.37 94 LEU A N 1
ATOM 718 C CA . LEU A 1 114 ? 32.764 3.120 9.863 1.00 10.28 94 LEU A CA 1
ATOM 719 C C . LEU A 1 114 ? 34.061 3.930 9.644 1.00 10.45 94 LEU A C 1
ATOM 720 O O . LEU A 1 114 ? 34.685 3.746 8.576 1.00 11.44 94 LEU A O 1
ATOM 725 N N . SER A 1 115 ? 34.377 4.797 10.548 1.00 11.18 95 SER A N 1
ATOM 726 C CA . SER A 1 115 ? 35.594 5.654 10.421 1.00 11.63 95 SER A CA 1
ATOM 727 C C . SER A 1 115 ? 36.653 5.002 11.315 1.00 12.38 95 SER A C 1
ATOM 728 O O . SER A 1 115 ? 36.475 4.936 12.541 1.00 13.73 95 SER A O 1
ATOM 731 N N . LEU A 1 116 ? 37.710 4.495 10.679 1.00 13.30 96 LEU A N 1
ATOM 732 C CA . LEU A 1 116 ? 38.754 3.704 11.392 1.00 14.02 96 LEU A CA 1
ATOM 733 C C . LEU A 1 116 ? 40.031 4.525 11.553 1.00 15.41 96 LEU A C 1
ATOM 734 O O . LEU A 1 116 ? 40.603 4.960 10.521 1.00 15.49 96 LEU A O 1
ATOM 739 N N . SER A 1 117 ? 40.417 4.882 12.763 1.00 16.45 97 SER A N 1
ATOM 740 C CA . SER A 1 117 ? 41.698 5.547 13.002 1.00 18.32 97 SER A CA 1
ATOM 741 C C . SER A 1 117 ? 42.881 4.622 12.593 1.00 17.71 97 SER A C 1
ATOM 742 O O . SER A 1 117 ? 42.913 3.420 12.886 1.00 17.80 97 SER A O 1
ATOM 745 N N . LYS A 1 118 ? 43.870 5.206 11.912 1.00 17.30 98 LYS A N 1
ATOM 746 C CA . LYS A 1 118 ? 45.085 4.422 11.571 1.00 19.09 98 LYS A CA 1
ATOM 747 C C . LYS A 1 118 ? 46.153 4.503 12.657 1.00 21.62 98 LYS A C 1
ATOM 748 O O . LYS A 1 118 ? 47.253 3.890 12.509 1.00 21.68 98 LYS A O 1
ATOM 754 N N . LYS A 1 119 ? 45.921 5.275 13.701 1.00 22.35 99 LYS A N 1
ATOM 755 C CA . LYS A 1 119 ? 46.858 5.301 14.863 1.00 27.00 99 LYS A CA 1
ATOM 756 C C . LYS A 1 119 ? 46.762 3.967 15.669 1.00 26.82 99 LYS A C 1
ATOM 757 O O . LYS A 1 119 ? 45.715 3.277 15.727 1.00 28.62 99 LYS A O 1
ATOM 764 N N . GLU B 1 22 ? 26.551 7.478 25.778 1.00 35.08 2 GLU B N 1
ATOM 765 C CA . GLU B 1 22 ? 27.527 6.927 24.797 1.00 33.35 2 GLU B CA 1
ATOM 766 C C . GLU B 1 22 ? 26.968 6.762 23.349 1.00 30.56 2 GLU B C 1
ATOM 767 O O . GLU B 1 22 ? 27.777 6.779 22.429 1.00 33.52 2 GLU B O 1
ATOM 773 N N . VAL B 1 23 ? 25.671 6.533 23.118 1.00 26.90 3 VAL B N 1
ATOM 774 C CA . VAL B 1 23 ? 25.122 6.751 21.733 1.00 23.56 3 VAL B CA 1
ATOM 775 C C . VAL B 1 23 ? 24.650 8.174 21.606 1.00 21.40 3 VAL B C 1
ATOM 776 O O . VAL B 1 23 ? 24.022 8.733 22.546 1.00 24.02 3 VAL B O 1
ATOM 780 N N . VAL B 1 24 ? 24.973 8.844 20.515 1.00 16.07 4 VAL B N 1
ATOM 781 C CA . VAL B 1 24 ? 24.446 10.199 20.292 1.00 17.69 4 VAL B CA 1
ATOM 782 C C . VAL B 1 24 ? 23.686 10.265 19.002 1.00 16.65 4 VAL B C 1
ATOM 783 O O . VAL B 1 24 ? 23.930 9.480 18.086 1.00 16.34 4 VAL B O 1
ATOM 787 N N . HIS B 1 25 ? 22.643 11.049 19.000 1.00 15.27 5 HIS B N 1
ATOM 788 C CA . HIS B 1 25 ? 21.634 11.000 17.938 1.00 14.39 5 HIS B CA 1
ATOM 789 C C . HIS B 1 25 ? 21.676 12.263 17.146 1.00 14.96 5 HIS B C 1
ATOM 790 O O . HIS B 1 25 ? 21.157 13.326 17.577 1.00 15.00 5 HIS B O 1
ATOM 797 N N . PHE B 1 26 ? 22.435 12.296 16.055 1.00 12.03 6 PHE B N 1
ATOM 798 C CA . PHE B 1 26 ? 22.594 13.535 15.293 1.00 12.79 6 PHE B CA 1
ATOM 799 C C . PHE B 1 26 ? 21.318 14.054 14.690 1.00 11.96 6 PHE B C 1
ATOM 800 O O . PHE B 1 26 ? 21.266 15.247 14.380 1.00 13.29 6 PHE B O 1
ATOM 808 N N . LEU B 1 27 ? 20.256 13.229 14.545 1.00 11.99 7 LEU B N 1
ATOM 809 C CA . LEU B 1 27 ? 19.044 13.702 13.885 1.00 14.20 7 LEU B CA 1
ATOM 810 C C . LEU B 1 27 ? 17.933 13.934 14.888 1.00 15.43 7 LEU B C 1
ATOM 811 O O . LEU B 1 27 ? 16.819 14.224 14.465 1.00 19.90 7 LEU B O 1
ATOM 816 N N . GLU B 1 28 ? 18.244 13.937 16.176 1.00 14.03 8 GLU B N 1
ATOM 817 C CA . GLU B 1 28 ? 17.307 14.438 17.196 1.00 17.77 8 GLU B CA 1
ATOM 818 C C . GLU B 1 28 ? 17.734 15.805 17.689 1.00 16.75 8 GLU B C 1
ATOM 819 O O . GLU B 1 28 ? 18.898 16.069 17.874 1.00 15.93 8 GLU B O 1
ATOM 825 N N . GLY B 1 29 ? 16.782 16.677 17.943 1.00 17.13 9 GLY B N 1
ATOM 826 C CA . GLY B 1 29 ? 17.194 17.971 18.440 1.00 17.01 9 GLY B CA 1
ATOM 827 C C . GLY B 1 29 ? 17.676 18.915 17.338 1.00 16.18 9 GLY B C 1
ATOM 828 O O . GLY B 1 29 ? 18.231 19.939 17.599 1.00 18.83 9 GLY B O 1
ATOM 829 N N . VAL B 1 30 ? 17.364 18.605 16.081 1.00 14.68 10 VAL B N 1
ATOM 830 C CA . VAL B 1 30 ? 17.769 19.459 14.903 1.00 14.23 10 VAL B CA 1
ATOM 831 C C . VAL B 1 30 ? 16.961 20.775 14.837 1.00 13.77 10 VAL B C 1
ATOM 832 O O . VAL B 1 30 ? 15.774 20.739 15.115 1.00 15.13 10 VAL B O 1
ATOM 836 N N . CYS B 1 31 ? 17.574 21.865 14.405 1.00 14.42 11 CYS B N 1
ATOM 837 C CA . CYS B 1 31 ? 16.896 23.163 14.346 1.00 13.62 11 CYS B CA 1
ATOM 838 C C . CYS B 1 31 ? 17.471 23.948 13.219 1.00 12.90 11 CYS B C 1
ATOM 839 O O . CYS B 1 31 ? 18.690 23.958 13.014 1.00 14.02 11 CYS B O 1
ATOM 842 N N . PHE B 1 32 ? 16.661 24.705 12.478 1.00 13.67 12 PHE B N 1
ATOM 843 C CA . PHE B 1 32 ? 17.135 25.540 11.432 1.00 13.89 12 PHE B CA 1
ATOM 844 C C . PHE B 1 32 ? 16.747 27.038 11.637 1.00 12.22 12 PHE B C 1
ATOM 845 O O . PHE B 1 32 ? 16.684 27.777 10.632 1.00 16.91 12 PHE B O 1
ATOM 853 N N . GLU B 1 33 ? 16.491 27.394 12.889 1.00 14.50 13 GLU B N 1
ATOM 854 C CA . GLU B 1 33 ? 16.194 28.834 13.143 1.00 17.12 13 GLU B CA 1
ATOM 855 C C . GLU B 1 33 ? 17.441 29.704 13.191 1.00 19.66 13 GLU B C 1
ATOM 856 O O . GLU B 1 33 ? 17.336 30.956 13.274 1.00 21.87 13 GLU B O 1
ATOM 862 N N . LYS B 1 34 ? 18.607 29.100 13.190 1.00 15.98 14 LYS B N 1
ATOM 863 C CA . LYS B 1 34 ? 19.884 29.825 12.996 1.00 15.12 14 LYS B CA 1
ATOM 864 C C . LYS B 1 34 ? 20.886 28.723 12.654 1.00 14.07 14 LYS B C 1
ATOM 865 O O . LYS B 1 34 ? 20.581 27.539 12.696 1.00 13.96 14 LYS B O 1
ATOM 871 N N . LEU B 1 35 ? 22.094 29.148 12.325 1.00 12.37 15 LEU B N 1
ATOM 872 C CA . LEU B 1 35 ? 23.232 28.265 12.207 1.00 12.33 15 LEU B CA 1
ATOM 873 C C . LEU B 1 35 ? 23.606 27.751 13.532 1.00 12.25 15 LEU B C 1
ATOM 874 O O . LEU B 1 35 ? 23.898 28.569 14.481 1.00 14.27 15 LEU B O 1
ATOM 879 N N . HIS B 1 36 ? 23.573 26.463 13.788 1.00 12.37 16 HIS B N 1
ATOM 880 C CA . HIS B 1 36 ? 23.876 25.828 15.084 1.00 12.65 16 HIS B CA 1
ATOM 881 C C . HIS B 1 36 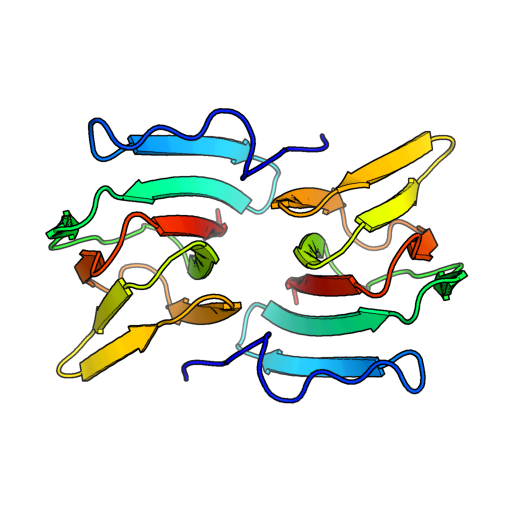? 25.085 24.989 14.938 1.00 14.20 16 HIS B C 1
ATOM 882 O O . HIS B 1 36 ? 25.171 24.187 13.989 1.00 13.26 16 HIS B O 1
ATOM 889 N N . ILE B 1 37 ? 26.037 25.139 15.878 1.00 13.98 17 ILE B N 1
ATOM 890 C CA . ILE B 1 37 ? 27.247 24.330 15.991 1.00 13.83 17 ILE B CA 1
ATOM 891 C C . ILE B 1 37 ? 27.313 23.750 17.364 1.00 15.37 17 ILE B C 1
ATOM 892 O O . ILE B 1 37 ? 27.403 24.515 18.377 1.00 19.44 17 ILE B O 1
ATOM 897 N N . GLU B 1 38 ? 27.272 22.442 17.528 1.00 14.40 18 GLU B N 1
ATOM 898 C CA . GLU B 1 38 ? 27.240 21.851 18.847 1.00 16.72 18 GLU B CA 1
ATOM 899 C C . GLU B 1 38 ? 28.135 20.657 18.950 1.00 16.40 18 GLU B C 1
ATOM 900 O O . GLU B 1 38 ? 28.136 19.722 18.100 1.00 15.70 18 GLU B O 1
ATOM 906 N N . VAL B 1 39 ? 28.951 20.579 19.998 1.00 15.30 19 VAL B N 1
ATOM 907 C CA . VAL B 1 39 ? 29.704 19.349 20.239 1.00 17.00 19 VAL B CA 1
ATOM 908 C C . VAL B 1 39 ? 28.814 18.290 20.853 1.00 18.59 19 VAL B C 1
ATOM 909 O O . VAL B 1 39 ? 28.332 18.461 21.987 1.00 21.02 19 VAL B O 1
ATOM 913 N N . LEU B 1 40 ? 28.563 17.221 20.105 1.00 15.89 20 LEU B N 1
ATOM 914 C CA . LEU B 1 40 ? 27.716 16.201 20.610 1.00 18.51 20 LEU B CA 1
ATOM 915 C C . LEU B 1 40 ? 28.417 15.180 21.435 1.00 19.06 20 LEU B C 1
ATOM 916 O O . LEU B 1 40 ? 27.769 14.457 22.228 1.00 21.21 20 LEU B O 1
ATOM 921 N N . ASN B 1 41 ? 29.685 14.980 21.216 1.00 19.15 21 ASN B N 1
ATOM 922 C CA . ASN B 1 41 ? 30.421 14.021 22.038 1.00 21.70 21 ASN B CA 1
ATOM 923 C C . ASN B 1 41 ? 31.894 14.328 21.875 1.00 21.63 21 ASN B C 1
ATOM 924 O O . ASN B 1 41 ? 32.347 14.878 20.863 1.00 19.96 21 ASN B O 1
ATOM 929 N N . GLU B 1 42 ? 32.701 13.939 22.864 1.00 21.30 22 GLU B N 1
ATOM 930 C CA . GLU B 1 42 ? 34.136 14.118 22.796 1.00 22.66 22 GLU B CA 1
ATOM 931 C C . GLU B 1 42 ? 34.775 12.949 23.526 1.00 23.26 22 GLU B C 1
ATOM 932 O O . GLU B 1 42 ? 34.232 12.540 24.554 1.00 24.00 22 GLU B O 1
ATOM 938 N N . ASN B 1 43 ? 35.864 12.413 23.001 1.00 25.47 23 ASN B N 1
ATOM 939 C CA . ASN B 1 43 ? 36.671 11.360 23.643 1.00 29.34 23 ASN B CA 1
ATOM 940 C C . ASN B 1 43 ? 38.132 11.920 23.654 1.00 31.11 23 ASN B C 1
ATOM 941 O O . ASN B 1 43 ? 38.404 13.133 23.390 1.00 30.62 23 ASN B O 1
ATOM 946 N N . SER B 1 44 ? 39.102 11.062 23.986 1.00 32.79 24 SER B N 1
ATOM 947 C CA . SER B 1 44 ? 40.480 11.545 24.051 1.00 32.54 24 SER B CA 1
ATOM 948 C C . SER B 1 44 ? 41.028 11.929 22.647 1.00 30.26 24 SER B C 1
ATOM 949 O O . SER B 1 44 ? 41.812 12.876 22.557 1.00 33.38 24 SER B O 1
ATOM 952 N N . SER B 1 45 ? 40.558 11.250 21.583 1.00 29.28 25 SER B N 1
ATOM 953 C CA . SER B 1 45 ? 41.074 11.481 20.239 1.00 26.68 25 SER B CA 1
ATOM 954 C C . SER B 1 45 ? 40.213 12.426 19.374 1.00 25.01 25 SER B C 1
ATOM 955 O O . SER B 1 45 ? 40.769 13.014 18.421 1.00 23.72 25 SER B O 1
ATOM 958 N N . HIS B 1 46 ? 38.893 12.518 19.595 1.00 22.79 26 HIS B N 1
ATOM 959 C CA . HIS B 1 46 ? 38.057 13.268 18.626 1.00 21.23 26 HIS B CA 1
ATOM 960 C C . HIS B 1 46 ? 36.985 14.083 19.272 1.00 18.82 26 HIS B C 1
ATOM 961 O O . HIS B 1 46 ? 36.468 13.720 20.360 1.00 18.40 26 HIS B O 1
ATOM 968 N N . LYS B 1 47 ? 36.552 15.168 18.668 1.00 16.05 27 LYS B N 1
ATOM 969 C CA . LYS B 1 47 ? 35.263 15.772 18.989 1.00 14.53 27 LYS B CA 1
ATOM 970 C C . LYS B 1 47 ? 34.313 15.464 17.856 1.00 15.33 27 LYS B C 1
ATOM 971 O O . LYS B 1 47 ? 34.748 15.501 16.659 1.00 16.48 27 LYS B O 1
ATOM 977 N N . GLU B 1 48 ? 33.058 15.178 18.190 1.00 12.42 28 GLU B N 1
ATOM 978 C CA . GLU B 1 48 ? 32.024 14.940 17.137 1.00 12.77 28 GLU B CA 1
ATOM 979 C C . GLU B 1 48 ? 31.073 16.096 17.242 1.00 14.07 28 GLU B C 1
ATOM 980 O O . GLU B 1 48 ? 30.393 16.329 18.260 1.00 14.82 28 GLU B O 1
ATOM 986 N N . ILE B 1 49 ? 31.032 16.901 16.168 1.00 11.86 29 ILE B N 1
ATOM 987 C CA . ILE B 1 49 ? 30.337 18.123 16.107 1.00 11.89 29 ILE B CA 1
ATOM 988 C C . ILE B 1 49 ? 29.198 18.073 15.095 1.00 11.76 29 ILE B C 1
ATOM 989 O O . ILE B 1 49 ? 29.385 17.494 14.021 1.00 10.54 29 ILE B O 1
ATOM 994 N N . ARG B 1 50 ? 28.021 18.576 15.441 1.00 11.54 30 ARG B N 1
ATOM 995 C CA . ARG B 1 50 ? 26.897 18.669 14.495 1.00 10.14 30 ARG B CA 1
ATOM 996 C C . ARG B 1 50 ? 26.799 20.128 14.119 1.00 10.42 30 ARG B C 1
ATOM 997 O O . ARG B 1 50 ? 26.686 21.024 15.025 1.00 11.81 30 ARG B O 1
ATOM 1005 N N . ILE B 1 51 ? 26.658 20.396 12.828 1.00 9.41 31 ILE B N 1
ATOM 1006 C CA . ILE B 1 51 ? 26.333 21.702 12.302 1.00 8.91 31 ILE B CA 1
ATOM 1007 C C . ILE B 1 51 ? 24.936 21.619 11.703 1.00 11.29 31 ILE B C 1
ATOM 1008 O O . ILE B 1 51 ? 24.722 20.845 10.735 1.00 10.21 31 ILE B O 1
ATOM 1013 N N . CYS B 1 52 ? 23.993 22.432 12.188 1.00 10.65 32 CYS B N 1
ATOM 1014 C CA . CYS B 1 52 ? 22.678 22.542 11.531 1.00 10.28 32 CYS B CA 1
ATOM 1015 C C . CYS B 1 52 ? 22.719 23.820 10.772 1.00 11.52 32 CYS B C 1
ATOM 1016 O O . CYS B 1 52 ? 22.899 24.939 11.335 1.00 11.54 32 CYS B O 1
ATOM 1019 N N . MET B 1 53 ? 22.565 23.793 9.464 1.00 10.51 33 MET B N 1
ATOM 1020 C CA . MET B 1 53 ? 22.621 24.931 8.569 1.00 10.04 33 MET B CA 1
ATOM 1021 C C . MET B 1 53 ? 21.290 25.197 7.942 1.00 12.43 33 MET B C 1
ATOM 1022 O O . MET B 1 53 ? 20.854 24.464 7.034 1.00 12.82 33 MET B O 1
ATOM 1027 N N . PRO B 1 54 ? 20.654 26.303 8.282 1.00 11.77 34 PRO B N 1
ATOM 1028 C CA . PRO B 1 54 ? 19.496 26.769 7.442 1.00 12.10 34 PRO B CA 1
ATOM 1029 C C . PRO B 1 54 ? 19.891 26.948 5.976 1.00 13.52 34 PRO B C 1
ATOM 1030 O O . PRO B 1 54 ? 21.023 27.392 5.630 1.00 12.74 34 PRO B O 1
ATOM 1034 N N . LYS B 1 55 ? 18.972 26.675 5.013 1.00 12.73 35 LYS B N 1
ATOM 1035 C CA . LYS B 1 55 ? 19.184 27.010 3.593 1.00 14.19 35 LYS B CA 1
ATOM 1036 C C . LYS B 1 55 ? 19.719 28.444 3.454 1.00 13.53 35 LYS B C 1
ATOM 1037 O O . LYS B 1 55 ? 19.114 29.354 4.096 1.00 16.48 35 LYS B O 1
ATOM 1043 N N . GLY B 1 56 ? 20.802 28.638 2.712 1.00 14.34 36 GLY B N 1
ATOM 1044 C CA . GLY B 1 56 ? 21.350 29.952 2.466 1.00 14.94 36 GLY B CA 1
ATOM 1045 C C . GLY B 1 56 ? 22.433 30.323 3.488 1.00 16.37 36 GLY B C 1
ATOM 1046 O O . GLY B 1 56 ? 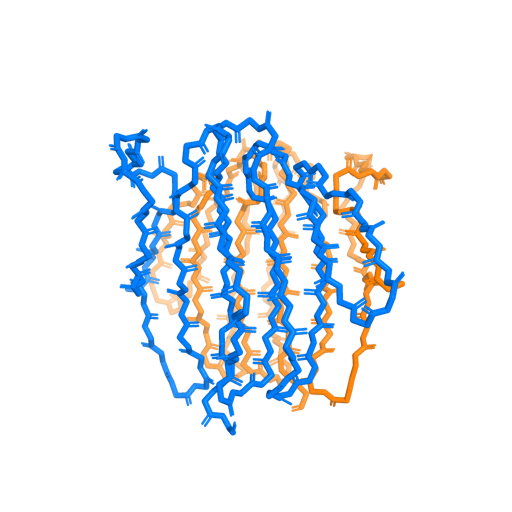23.136 31.313 3.253 1.00 18.03 36 GLY B O 1
ATOM 1047 N N . ALA B 1 57 ? 22.557 29.575 4.609 1.00 14.29 37 ALA B N 1
ATOM 1048 C CA . ALA B 1 57 ? 23.601 29.914 5.613 1.00 14.32 37 ALA B CA 1
ATOM 1049 C C . ALA B 1 57 ? 24.990 29.689 5.058 1.00 13.85 37 ALA B C 1
ATOM 1050 O O . ALA B 1 57 ? 25.226 28.767 4.209 1.00 14.59 37 ALA B O 1
ATOM 1052 N N . VAL B 1 58 ? 25.927 30.524 5.510 1.00 14.31 38 VAL B N 1
ATOM 1053 C CA . VAL B 1 58 ? 27.294 30.479 5.097 1.00 13.65 38 VAL B CA 1
ATOM 1054 C C . VAL B 1 58 ? 28.175 30.339 6.346 1.00 15.05 38 VAL B C 1
ATOM 1055 O O . VAL B 1 58 ? 27.958 30.959 7.356 1.00 16.73 38 VAL B O 1
ATOM 1059 N N . MET B 1 59 ? 29.155 29.470 6.271 1.00 14.79 39 MET B N 1
ATOM 1060 C CA . MET B 1 59 ? 30.229 29.402 7.224 1.00 15.27 39 MET B CA 1
ATOM 1061 C C . MET B 1 59 ? 31.466 29.650 6.525 1.00 14.32 39 MET B C 1
ATOM 1062 O O . MET B 1 59 ? 32.043 28.755 5.871 1.00 13.99 39 MET B O 1
ATOM 1067 N N . ASP B 1 60 ? 31.933 30.899 6.568 1.00 15.40 40 ASP B N 1
ATOM 1068 C CA . ASP B 1 60 ? 33.133 31.262 5.776 1.00 14.69 40 ASP B CA 1
ATOM 1069 C C . ASP B 1 60 ? 34.369 31.307 6.664 1.00 15.21 40 ASP B C 1
ATOM 1070 O O . ASP B 1 60 ? 34.214 31.411 7.892 1.00 15.52 40 ASP B O 1
ATOM 1075 N N . LYS B 1 61 ? 35.499 31.190 6.054 1.00 15.16 41 LYS B N 1
ATOM 1076 C CA . LYS B 1 61 ? 36.785 31.271 6.755 1.00 15.44 41 LYS B CA 1
ATOM 1077 C C . LYS B 1 61 ? 36.813 30.358 7.924 1.00 14.93 41 LYS B C 1
ATOM 1078 O O . LYS B 1 61 ? 37.303 30.731 9.014 1.00 16.28 41 LYS B O 1
ATOM 1084 N N . HIS B 1 62 ? 36.339 29.112 7.765 1.00 13.84 42 HIS B N 1
ATOM 1085 C CA . HIS B 1 62 ? 36.358 28.178 8.826 1.00 13.76 42 HIS B CA 1
ATOM 1086 C C . HIS B 1 62 ? 37.673 27.412 8.817 1.00 14.48 42 HIS B C 1
ATOM 1087 O O . HIS B 1 62 ? 38.190 26.990 7.792 1.00 12.37 42 HIS B O 1
ATOM 1094 N N . LYS B 1 63 ? 38.294 27.273 10.000 1.00 13.99 43 LYS B N 1
ATOM 1095 C CA . LYS B 1 63 ? 39.583 26.578 10.108 1.00 15.36 43 LYS B CA 1
ATOM 1096 C C . LYS B 1 63 ? 39.560 25.797 11.369 1.00 15.80 43 LYS B C 1
ATOM 1097 O O . LYS B 1 63 ? 39.369 26.415 12.377 1.00 19.42 43 LYS B O 1
ATOM 1103 N N . ALA B 1 64 ? 39.817 24.521 11.313 1.00 13.43 44 ALA B N 1
ATOM 1104 C CA . ALA B 1 64 ? 39.879 23.684 12.541 1.00 12.91 44 ALA B CA 1
ATOM 1105 C C . ALA B 1 64 ? 41.311 23.427 12.924 1.00 16.26 44 ALA B C 1
ATOM 1106 O O . ALA B 1 64 ? 42.213 23.362 12.066 1.00 14.73 44 ALA B O 1
ATOM 1108 N N . PRO B 1 65 ? 41.573 23.235 14.230 1.00 16.58 45 PRO B N 1
ATOM 1109 C CA . PRO B 1 65 ? 42.951 23.114 14.680 1.00 15.91 45 PRO B CA 1
ATOM 1110 C C . PRO B 1 65 ? 43.599 21.779 14.324 1.00 16.34 45 PRO B C 1
ATOM 1111 O O . PRO B 1 65 ? 44.844 21.727 14.366 1.00 18.62 45 PRO B O 1
ATOM 1115 N N . GLY B 1 66 ? 42.844 20.728 13.956 1.00 14.77 46 GLY B N 1
ATOM 1116 C CA . GLY B 1 66 ? 43.299 19.455 13.660 1.00 13.42 46 GLY B CA 1
ATOM 1117 C C . GLY B 1 66 ? 42.651 18.980 12.344 1.00 12.70 46 GLY B C 1
ATOM 1118 O O . GLY B 1 66 ? 41.805 19.740 11.786 1.00 13.65 46 GLY B O 1
ATOM 1119 N N . ALA B 1 67 ? 42.997 17.820 11.862 1.00 11.20 47 ALA B N 1
ATOM 1120 C CA . ALA B 1 67 ? 42.388 17.199 10.665 1.00 11.69 47 ALA B CA 1
ATOM 1121 C C . ALA B 1 67 ? 40.885 17.041 10.972 1.00 12.26 47 ALA B C 1
ATOM 1122 O O . ALA B 1 67 ? 40.430 16.817 12.109 1.00 12.65 47 ALA B O 1
ATOM 1124 N N . ILE B 1 68 ? 40.099 17.142 9.909 1.00 10.29 48 ILE B N 1
ATOM 1125 C CA . ILE B 1 68 ? 38.624 16.988 10.018 1.00 11.31 48 ILE B CA 1
ATOM 1126 C C . ILE B 1 68 ? 38.117 16.146 8.928 1.00 10.47 48 ILE B C 1
ATOM 1127 O O . ILE B 1 68 ? 38.700 15.979 7.875 1.00 11.66 48 ILE B O 1
ATOM 1132 N N . SER B 1 69 ? 36.919 15.609 9.158 1.00 10.76 49 SER B N 1
ATOM 1133 C CA . SER B 1 69 ? 36.066 15.166 8.038 1.00 10.43 49 SER B CA 1
ATOM 1134 C C . SER B 1 69 ? 34.734 15.845 8.161 1.00 11.01 49 SER B C 1
ATOM 1135 O O . SER B 1 69 ? 34.278 16.196 9.275 1.00 10.30 49 SER B O 1
ATOM 1138 N N . VAL B 1 70 ? 34.094 16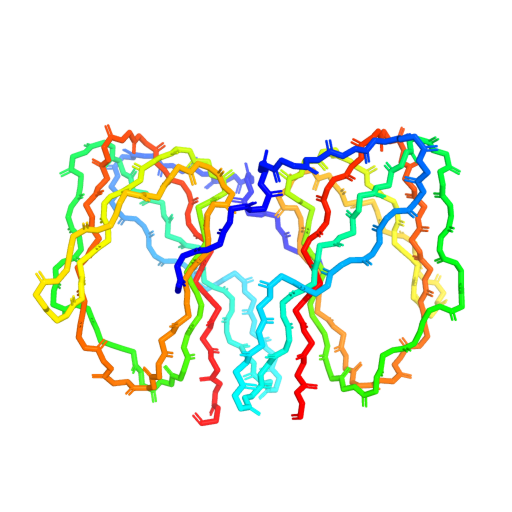.112 7.013 1.00 9.50 50 VAL B N 1
ATOM 1139 C CA . VAL B 1 70 ? 32.826 16.797 6.921 1.00 8.88 50 VAL B CA 1
ATOM 1140 C C . VAL B 1 70 ? 31.884 15.900 6.153 1.00 8.32 50 VAL B C 1
ATOM 1141 O O . VAL B 1 70 ? 32.222 15.497 5.005 1.00 9.62 50 VAL B O 1
ATOM 1145 N N . GLN B 1 71 ? 30.765 15.509 6.730 1.00 8.17 51 GLN B N 1
ATOM 1146 C CA . GLN B 1 71 ? 29.817 14.610 5.973 1.00 9.00 51 GLN B CA 1
ATOM 1147 C C . GLN B 1 71 ? 28.409 15.171 6.038 1.00 9.02 51 GLN B C 1
ATOM 1148 O O . GLN B 1 71 ? 27.972 15.623 7.103 1.00 6.54 51 GLN B O 1
ATOM 1154 N N . VAL B 1 72 ? 27.687 15.128 4.919 1.00 9.78 52 VAL B N 1
ATOM 1155 C CA . VAL B 1 72 ? 26.313 15.633 4.926 1.00 10.75 52 VAL B CA 1
ATOM 1156 C C . VAL B 1 72 ? 25.362 14.543 5.312 1.00 9.73 52 VAL B C 1
ATOM 1157 O O . VAL B 1 72 ? 25.137 13.577 4.557 1.00 10.89 52 VAL B O 1
ATOM 1161 N N . LEU B 1 73 ? 24.778 14.598 6.472 1.00 9.88 53 LEU B N 1
ATOM 1162 C CA . LEU B 1 73 ? 23.808 13.616 6.906 1.00 11.13 53 LEU B CA 1
ATOM 1163 C C . LEU B 1 73 ? 22.451 13.860 6.291 1.00 11.66 53 LEU B C 1
ATOM 1164 O O . LEU B 1 73 ? 21.726 12.870 6.030 1.00 14.94 53 LEU B O 1
ATOM 1169 N N . GLU B 1 74 ? 22.056 15.114 6.100 1.00 10.48 54 GLU B N 1
ATOM 1170 C CA . GLU B 1 74 ? 20.800 15.506 5.461 1.00 12.56 54 GLU B CA 1
ATOM 1171 C C . GLU B 1 74 ? 21.006 16.800 4.776 1.00 12.08 54 GLU B C 1
ATOM 1172 O O . GLU B 1 74 ? 21.790 17.632 5.239 1.00 11.67 54 GLU B O 1
ATOM 1178 N N . GLY B 1 75 ? 20.384 17.011 3.639 1.00 11.75 55 GLY B N 1
ATOM 1179 C CA . GLY B 1 75 ? 20.471 18.259 2.897 1.00 9.86 55 GLY B CA 1
ATOM 1180 C C . GLY B 1 75 ? 21.495 18.291 1.810 1.00 10.43 55 GLY B C 1
ATOM 1181 O O . GLY B 1 75 ? 21.713 17.216 1.127 1.00 12.49 55 GLY B O 1
ATOM 1182 N N . LYS B 1 76 ? 22.154 19.429 1.540 1.00 10.86 56 LYS B N 1
ATOM 1183 C CA . LYS B 1 76 ? 23.036 19.575 0.450 1.00 12.45 56 LYS B CA 1
ATOM 1184 C C . LYS B 1 76 ? 23.779 20.898 0.656 1.00 13.34 56 LYS B C 1
ATOM 1185 O O . LYS B 1 76 ? 23.134 21.969 0.921 1.00 12.86 56 LYS B O 1
ATOM 1191 N N . ILE B 1 77 ? 25.100 20.824 0.552 1.00 11.89 57 ILE B N 1
ATOM 1192 C CA . ILE B 1 77 ? 25.960 22.039 0.666 1.00 11.44 57 ILE B CA 1
ATOM 1193 C C . ILE B 1 77 ? 26.864 22.155 -0.515 1.00 12.60 57 ILE B C 1
ATOM 1194 O O . ILE B 1 77 ? 27.040 21.190 -1.272 1.00 13.04 57 ILE B O 1
ATOM 1199 N N . VAL B 1 78 ? 27.514 23.301 -0.629 1.00 13.76 58 VAL B N 1
ATOM 1200 C CA . VAL B 1 78 ? 28.690 23.443 -1.419 1.00 13.80 58 VAL B CA 1
ATOM 1201 C C . VAL B 1 78 ? 29.859 23.674 -0.490 1.00 12.66 58 VAL B C 1
ATOM 1202 O O . VAL B 1 78 ?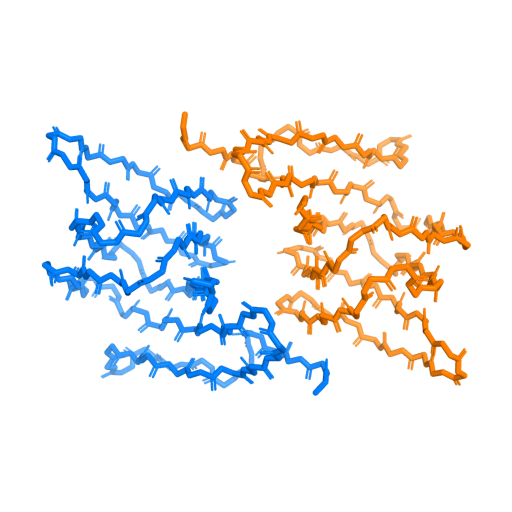 29.756 24.452 0.473 1.00 13.70 58 VAL B O 1
ATOM 1206 N N . PHE B 1 79 ? 30.987 23.093 -0.789 1.00 13.01 59 PHE B N 1
ATOM 1207 C CA . PHE B 1 79 ? 32.167 23.169 0.064 1.00 12.39 59 PHE B CA 1
ATOM 1208 C C . PHE B 1 79 ? 33.261 23.747 -0.751 1.00 13.90 59 PHE B C 1
ATOM 1209 O O . PHE B 1 79 ? 33.585 23.211 -1.802 1.00 14.14 59 PHE B O 1
ATOM 1217 N N . GLU B 1 80 ? 33.954 24.762 -0.252 1.00 13.85 60 GLU B N 1
ATOM 1218 C CA . GLU B 1 80 ? 35.096 25.351 -0.923 1.00 12.70 60 GLU B CA 1
ATOM 1219 C C . GLU B 1 80 ? 36.384 25.136 -0.175 1.00 14.79 60 GLU B C 1
ATOM 1220 O O . GLU B 1 80 ? 36.455 25.350 1.045 1.00 12.29 60 GLU B O 1
ATOM 1226 N N . VAL B 1 81 ? 37.446 24.812 -0.883 1.00 12.42 61 VAL B N 1
ATOM 1227 C CA . VAL B 1 81 ? 38.785 24.735 -0.306 1.00 12.96 61 VAL B CA 1
ATOM 1228 C C . VAL B 1 81 ? 39.797 25.071 -1.387 1.00 13.68 61 VAL B C 1
ATOM 1229 O O . VAL B 1 81 ? 39.496 24.723 -2.557 1.00 13.54 61 VAL B O 1
ATOM 1233 N N . GLY B 1 82 ? 40.863 25.774 -1.083 1.00 12.75 62 GLY B N 1
ATOM 1234 C CA . GLY B 1 82 ? 41.803 26.168 -2.183 1.00 12.72 62 GLY B CA 1
ATOM 1235 C C . GLY B 1 82 ? 40.997 26.946 -3.228 1.00 12.16 62 GLY B C 1
ATOM 1236 O O . GLY B 1 82 ? 40.283 27.895 -2.885 1.00 12.14 62 GLY B O 1
ATOM 1237 N N . ASP B 1 83 ? 41.194 26.554 -4.506 1.00 13.66 63 ASP B N 1
ATOM 1238 C CA . ASP B 1 83 ? 40.406 27.190 -5.559 1.00 14.98 63 ASP B CA 1
ATOM 1239 C C . ASP B 1 83 ? 39.357 26.284 -6.051 1.00 16.39 63 ASP B C 1
ATOM 1240 O O . ASP B 1 83 ? 38.877 26.529 -7.133 1.00 16.26 63 ASP B O 1
ATOM 1245 N N . GLU B 1 84 ? 38.896 25.332 -5.257 1.00 15.60 64 GLU B N 1
ATOM 1246 C CA . GLU B 1 84 ? 37.871 24.385 -5.653 1.00 17.09 64 GLU B CA 1
ATOM 1247 C C . GLU B 1 84 ? 36.544 24.634 -5.008 1.00 15.62 64 GLU B C 1
ATOM 1248 O O . GLU B 1 84 ? 36.520 25.188 -3.901 1.00 15.76 64 GLU B O 1
ATOM 1254 N N . LYS B 1 85 ? 35.457 24.211 -5.640 1.00 17.18 65 LYS B N 1
ATOM 1255 C CA . LYS B 1 85 ? 34.121 24.399 -5.110 1.00 19.36 65 LYS B CA 1
ATOM 1256 C C . LYS B 1 85 ? 33.394 23.099 -5.454 1.00 21.76 65 LYS B C 1
ATOM 1257 O O . LYS B 1 85 ? 33.331 22.636 -6.632 1.00 23.25 65 LYS B O 1
ATOM 1263 N N . ILE B 1 86 ? 32.912 22.397 -4.456 1.00 18.17 66 ILE B N 1
ATOM 1264 C CA . ILE B 1 86 ? 32.480 21.037 -4.701 1.00 20.93 66 ILE B CA 1
ATOM 1265 C C . ILE B 1 86 ? 31.067 20.843 -4.094 1.00 16.79 66 ILE B C 1
ATOM 1266 O O . ILE B 1 86 ? 30.819 21.191 -2.889 1.00 16.29 66 ILE B O 1
ATOM 1271 N N . GLU B 1 87 ? 30.079 20.396 -4.870 1.00 17.46 67 GLU B N 1
ATOM 1272 C CA . GLU B 1 87 ? 28.759 20.135 -4.330 1.00 18.76 67 GLU B CA 1
ATOM 1273 C C . GLU B 1 87 ? 28.797 18.836 -3.490 1.00 17.27 67 GLU B C 1
ATOM 1274 O O . GLU B 1 87 ? 29.337 17.825 -3.910 1.00 19.25 67 GLU B O 1
ATOM 1280 N N . MET B 1 88 ? 28.133 18.870 -2.349 1.00 12.71 68 MET B N 1
ATOM 1281 C CA . MET B 1 88 ? 28.074 17.746 -1.435 1.00 13.23 68 MET B CA 1
ATOM 1282 C C . MET B 1 88 ? 26.635 17.468 -1.108 1.00 13.40 68 MET B C 1
ATOM 1283 O O . MET B 1 88 ? 26.051 18.024 -0.216 1.00 13.54 68 MET B O 1
ATOM 1288 N N . PRO B 1 89 ? 25.966 16.577 -1.895 1.00 14.71 69 PRO B N 1
ATOM 1289 C CA . PRO B 1 89 ? 24.677 16.123 -1.531 1.00 14.84 69 PRO B CA 1
ATOM 1290 C C . PRO B 1 89 ? 24.663 15.187 -0.338 1.00 13.60 69 PRO B C 1
ATOM 1291 O O . PRO B 1 89 ? 25.716 14.785 0.174 1.00 13.05 69 PRO B O 1
ATOM 1295 N N . LYS B 1 90 ? 23.485 14.820 0.158 1.00 14.07 70 LYS B N 1
ATOM 1296 C CA . LYS B 1 90 ? 23.369 13.913 1.303 1.00 12.73 70 LYS B CA 1
ATOM 1297 C C . LYS B 1 90 ? 24.217 12.674 1.092 1.00 12.26 70 LYS B C 1
ATOM 1298 O O . LYS B 1 90 ? 24.166 12.030 -0.031 1.00 15.28 70 LYS B O 1
ATOM 1304 N N . GLY B 1 91 ? 25.006 12.304 2.060 1.00 11.05 71 GLY B N 1
ATOM 1305 C CA . GLY B 1 91 ? 25.863 11.110 1.981 1.00 10.97 71 GLY B CA 1
ATOM 1306 C C . GLY B 1 91 ? 27.293 11.479 1.632 1.00 12.30 71 GLY B C 1
ATOM 1307 O O . GLY B 1 91 ? 28.201 10.636 1.825 1.00 13.25 71 GLY B O 1
ATOM 1308 N N . ALA B 1 92 ? 27.541 12.685 1.072 1.00 9.98 72 ALA B N 1
ATOM 1309 C CA . ALA B 1 92 ? 28.918 13.012 0.661 1.00 9.60 72 ALA B CA 1
ATOM 1310 C C . ALA B 1 92 ? 29.841 13.303 1.835 1.00 9.79 72 ALA B C 1
ATOM 1311 O O . ALA B 1 92 ? 29.434 13.909 2.814 1.00 9.15 72 ALA B O 1
ATOM 1313 N N . LEU B 1 93 ? 31.106 12.932 1.687 1.00 9.51 73 LEU B N 1
ATOM 1314 C CA . LEU B 1 93 ? 32.137 13.130 2.723 1.00 10.78 73 LEU B CA 1
ATOM 1315 C C . LEU B 1 93 ? 33.389 13.696 2.109 1.00 10.37 73 LEU B C 1
ATOM 1316 O O . LEU B 1 93 ? 33.762 13.298 1.012 1.00 11.54 73 LEU B O 1
ATOM 1321 N N . ILE B 1 94 ? 33.968 14.685 2.770 1.00 10.38 74 ILE B N 1
ATOM 1322 C CA . ILE B 1 94 ? 35.320 15.131 2.447 1.00 11.99 74 ILE B CA 1
ATOM 1323 C C . ILE B 1 94 ? 36.196 15.127 3.667 1.00 11.25 74 ILE B C 1
ATOM 1324 O O . ILE B 1 94 ? 35.655 15.327 4.787 1.00 12.56 74 ILE B O 1
ATOM 1329 N N . SER B 1 95 ? 37.486 14.894 3.550 1.00 11.77 75 SER B N 1
ATOM 1330 C CA . SER B 1 95 ? 38.415 14.935 4.697 1.00 12.82 75 SER B CA 1
ATOM 1331 C C . SER B 1 95 ? 39.473 15.996 4.350 1.00 12.30 75 SER B C 1
ATOM 1332 O O . SER B 1 95 ? 39.937 16.045 3.197 1.00 15.15 75 SER B O 1
ATOM 1335 N N . LEU B 1 96 ? 39.861 16.768 5.332 1.00 11.25 76 LEU B N 1
ATOM 1336 C CA . LEU B 1 96 ? 40.875 17.800 5.150 1.00 10.70 76 LEU B CA 1
ATOM 1337 C C . LEU B 1 96 ? 42.017 17.611 6.115 1.00 13.20 76 LEU B C 1
ATOM 1338 O O . LEU B 1 96 ? 41.788 17.215 7.257 1.00 12.57 76 LEU B O 1
ATOM 1343 N N . GLU B 1 97 ? 43.231 17.965 5.700 1.00 12.80 77 GLU B N 1
ATOM 1344 C CA . GLU B 1 97 ? 44.313 18.010 6.674 1.00 13.49 77 GLU B CA 1
ATOM 1345 C C . GLU B 1 97 ? 44.124 19.163 7.659 1.00 11.09 77 GLU B C 1
ATOM 1346 O O . GLU B 1 97 ? 43.271 20.018 7.528 1.00 11.34 77 GLU B O 1
ATOM 1352 N N . ALA B 1 98 ? 44.951 19.166 8.731 1.00 11.76 78 ALA B N 1
ATOM 1353 C CA . ALA B 1 98 ? 44.806 20.145 9.762 1.00 11.26 78 ALA B CA 1
ATOM 1354 C C . ALA B 1 98 ? 44.915 21.578 9.301 1.00 12.68 78 ALA B C 1
ATOM 1355 O O . ALA B 1 98 ? 45.823 21.885 8.492 1.00 11.98 78 ALA B O 1
ATOM 1357 N N . GLN B 1 99 ? 44.074 22.449 9.833 1.00 11.80 79 GLN B N 1
ATOM 1358 C CA . GLN B 1 99 ? 44.236 23.875 9.676 1.00 11.98 79 GLN B CA 1
ATOM 1359 C C . GLN B 1 99 ? 44.085 24.403 8.218 1.00 13.51 79 GLN B C 1
ATOM 1360 O O . GLN B 1 99 ? 44.485 25.463 7.917 1.00 17.17 79 GLN B O 1
ATOM 1366 N N . VAL B 1 100 ? 43.352 23.692 7.424 1.00 14.04 80 VAL B N 1
ATOM 1367 C CA . VAL B 1 100 ? 43.156 24.109 6.030 1.00 13.66 80 VAL B CA 1
ATOM 1368 C C . VAL B 1 100 ? 41.835 24.934 6.041 1.00 10.87 80 VAL B C 1
ATOM 1369 O O . VAL B 1 100 ? 40.740 24.464 6.454 1.00 11.79 80 VAL B O 1
ATOM 1373 N N . LEU B 1 101 ? 41.952 26.191 5.582 1.00 12.08 81 LEU B N 1
ATOM 1374 C CA . LEU B 1 101 ? 40.810 27.136 5.542 1.00 10.16 81 LEU B CA 1
ATOM 1375 C C . LEU B 1 101 ? 39.769 26.699 4.471 1.00 9.14 81 LEU B C 1
ATOM 1376 O O . LEU B 1 101 ? 40.138 26.224 3.368 1.00 12.56 81 LEU B O 1
ATOM 1381 N N . HIS B 1 102 ? 38.508 26.787 4.834 1.00 10.11 82 HIS B N 1
ATOM 1382 C CA . HIS B 1 102 ? 37.439 26.341 3.904 1.00 9.99 82 HIS B CA 1
ATOM 1383 C C . HIS B 1 102 ? 36.190 27.085 4.113 1.00 9.81 82 HIS B C 1
ATOM 1384 O O . HIS B 1 102 ? 36.096 27.929 5.103 1.00 11.39 82 HIS B O 1
ATOM 1391 N N . ARG B 1 103 ? 35.152 26.867 3.331 1.00 9.99 83 ARG B N 1
ATOM 1392 C CA . ARG B 1 103 ? 33.901 27.591 3.424 1.00 10.51 83 ARG B CA 1
ATOM 1393 C C . ARG B 1 103 ? 32.772 26.563 3.169 1.00 10.32 83 ARG B C 1
ATOM 1394 O O . ARG B 1 103 ? 32.967 25.693 2.277 1.00 10.40 83 ARG B O 1
ATOM 1402 N N . LEU B 1 104 ? 31.678 26.651 3.879 1.00 10.62 84 LEU B N 1
ATOM 1403 C CA . LEU B 1 104 ? 30.460 25.815 3.642 1.00 11.87 84 LEU B CA 1
ATOM 1404 C C . LEU B 1 104 ? 29.282 26.743 3.335 1.00 12.00 84 LEU B C 1
ATOM 1405 O O . LEU B 1 104 ? 29.092 27.740 4.039 1.00 12.40 84 LEU B O 1
ATOM 1410 N N . ASP B 1 105 ? 28.490 26.421 2.307 1.00 11.39 85 ASP B N 1
ATOM 1411 C CA . ASP B 1 105 ? 27.274 27.160 1.988 1.00 12.87 85 ASP B CA 1
ATOM 1412 C C . ASP B 1 105 ? 26.141 26.176 1.925 1.00 10.94 85 ASP B C 1
ATOM 1413 O O . ASP B 1 105 ? 26.275 25.165 1.186 1.00 12.29 85 ASP B O 1
ATOM 1418 N N . ALA B 1 106 ? 25.076 26.330 2.625 1.00 12.77 86 ALA B N 1
ATOM 1419 C CA . ALA B 1 106 ? 23.938 25.396 2.505 1.00 12.17 86 ALA B CA 1
ATOM 1420 C C . ALA B 1 106 ? 22.988 25.767 1.361 1.00 13.14 86 ALA B C 1
ATOM 1421 O O . ALA B 1 106 ? 22.478 26.881 1.254 1.00 14.60 86 ALA B O 1
ATOM 1423 N N . LEU B 1 107 ? 22.728 24.744 0.564 1.00 13.49 87 LEU B N 1
ATOM 1424 C CA . LEU B 1 107 ? 21.762 24.909 -0.562 1.00 14.24 87 LEU B CA 1
ATOM 1425 C C . LEU B 1 107 ? 20.393 24.518 -0.140 1.00 16.51 87 LEU B C 1
ATOM 1426 O O . LEU B 1 107 ? 19.386 24.888 -0.859 1.00 18.51 87 LEU B O 1
ATOM 1431 N N . GLU B 1 108 ? 20.244 23.784 0.963 1.00 15.35 88 GLU B N 1
ATOM 1432 C CA . GLU B 1 108 ? 18.983 23.329 1.564 1.00 16.39 88 GLU B CA 1
ATOM 1433 C C . GLU B 1 108 ? 19.252 23.333 3.069 1.00 15.07 88 GLU B C 1
ATOM 1434 O O . GLU B 1 108 ? 20.449 23.366 3.505 1.00 12.77 88 GLU B O 1
ATOM 1440 N N . ASN B 1 109 ? 18.242 23.258 3.901 1.00 12.92 89 ASN B N 1
ATOM 1441 C CA . ASN B 1 109 ? 18.431 22.979 5.335 1.00 12.21 89 ASN B CA 1
ATOM 1442 C C . ASN B 1 109 ? 19.247 21.695 5.427 1.00 12.41 89 ASN B C 1
ATOM 1443 O O . ASN B 1 109 ? 18.915 20.654 4.813 1.00 13.86 89 ASN B O 1
ATOM 1448 N N . SER B 1 110 ? 20.382 21.755 6.164 1.00 9.65 90 SER B N 1
ATOM 1449 C CA . SER B 1 110 ? 21.321 20.616 6.163 1.00 10.34 90 SER B CA 1
ATOM 1450 C C . SER B 1 110 ? 21.822 20.310 7.505 1.00 10.35 90 SER B C 1
ATOM 1451 O O . SER B 1 110 ? 21.979 21.223 8.366 1.00 11.63 90 SER B O 1
ATOM 1454 N N . VAL B 1 111 ? 22.133 19.049 7.743 1.00 9.77 91 VAL B N 1
ATOM 1455 C CA . VAL B 1 111 ? 22.749 18.557 8.979 1.00 9.96 91 VAL B CA 1
ATOM 1456 C C . VAL B 1 111 ? 24.058 17.952 8.644 1.00 10.58 91 VAL B C 1
ATOM 1457 O O . VAL B 1 111 ? 24.097 17.043 7.777 1.00 9.95 91 VAL B O 1
ATOM 1461 N N . ILE B 1 112 ? 25.157 18.465 9.197 1.00 9.66 92 ILE B N 1
ATOM 1462 C CA . ILE B 1 112 ? 26.511 18.062 8.848 1.00 9.41 92 ILE B CA 1
ATOM 1463 C C . ILE B 1 112 ? 27.160 17.451 10.055 1.00 10.69 92 ILE B C 1
ATOM 1464 O O . ILE B 1 112 ? 26.991 17.994 11.187 1.00 10.80 92 ILE B O 1
ATOM 1469 N N . ARG B 1 113 ? 27.902 16.390 9.890 1.00 8.40 93 ARG B N 1
ATOM 1470 C CA . ARG B 1 113 ? 28.799 15.904 10.909 1.00 8.33 93 ARG B CA 1
ATOM 1471 C C . ARG B 1 113 ? 30.215 16.366 10.618 1.00 8.36 93 ARG B C 1
ATOM 1472 O O . ARG B 1 113 ? 30.758 16.102 9.552 1.00 9.60 93 ARG B O 1
ATOM 1480 N N . LEU B 1 114 ? 30.815 17.084 11.576 1.00 8.30 94 LEU B N 1
ATOM 1481 C CA . LEU B 1 114 ? 32.197 17.486 11.511 1.00 10.21 94 LEU B CA 1
ATOM 1482 C C . LEU B 1 114 ? 32.928 16.645 12.609 1.00 10.23 94 LEU B C 1
ATOM 1483 O O . LEU B 1 114 ? 32.642 16.827 13.853 1.00 12.06 94 LEU B O 1
ATOM 1488 N N . SER B 1 115 ? 33.850 15.821 12.151 1.00 11.08 95 SER B N 1
ATOM 1489 C CA . SER B 1 115 ? 34.632 14.974 13.076 1.00 12.01 95 SER B CA 1
ATOM 1490 C C . SER B 1 115 ? 35.999 15.606 13.160 1.00 12.82 95 SER B C 1
ATOM 1491 O O . SER B 1 115 ? 36.715 15.696 12.121 1.00 13.55 95 SER B O 1
ATOM 1494 N N . LEU B 1 116 ? 36.363 16.050 14.358 1.00 12.48 96 LEU B N 1
ATOM 1495 C CA . LEU B 1 116 ? 37.639 16.803 14.530 1.00 14.06 96 LEU B CA 1
ATOM 1496 C C . LEU B 1 116 ? 38.664 16.014 15.318 1.00 15.82 96 LEU B C 1
ATOM 1497 O O . LEU B 1 116 ? 38.381 15.648 16.485 1.00 14.95 96 LEU B O 1
ATOM 1502 N N . SER B 1 117 ? 39.814 15.753 14.749 1.00 15.93 97 SER B N 1
ATOM 1503 C CA . SER B 1 117 ? 40.920 15.133 15.475 1.00 18.52 97 SER B CA 1
ATOM 1504 C C . SER B 1 117 ? 41.571 16.089 16.471 1.00 20.32 97 SER B C 1
ATOM 1505 O O . SER B 1 117 ? 41.819 17.271 16.216 1.00 20.83 97 SER B O 1
ATOM 1508 N N . LYS B 1 118 ? 41.794 15.569 17.703 1.00 19.02 98 LYS B N 1
ATOM 1509 C CA . LYS B 1 118 ? 42.458 16.324 18.768 1.00 21.83 98 LYS B CA 1
ATOM 1510 C C . LYS B 1 118 ? 43.956 15.994 18.825 1.00 21.52 98 LYS B C 1
ATOM 1511 O O . LYS B 1 118 ? 44.340 14.969 18.220 1.00 25.75 98 LYS B O 1
#

Organism: Helicobacter pylori (strain ATCC 700392 / 26695) (NCBI:txid85962)